Protein AF-A0A2D9TFA2-F1 (afdb_monomer_lite)

Sequence (192 aa):
MTSNIKGHIYGLIDEIAAAEKITRKKLSILSRDILLYVMESHDIDSVNRLLGVLTPMNKRAAILYFGHFLPWTQEKDKQDVFQRFGKMVKGERKVKAKADAITEWLSDPENNIWLWVEDNVKVDKKKDFAAGVKRAIKQALEGDEKTESEPLTPSQILEAVFESGIGLEDMLLACMEREEKMKESEAKLNAA

Structure (mmCIF, N/CA/C/O backbone):
data_AF-A0A2D9TFA2-F1
#
_entry.id   AF-A0A2D9TFA2-F1
#
loop_
_atom_site.group_PDB
_atom_site.id
_atom_site.type_symbol
_atom_site.label_atom_id
_atom_site.label_alt_id
_atom_site.label_comp_id
_atom_site.label_asym_id
_atom_site.label_entity_id
_atom_site.label_seq_id
_atom_site.pdbx_PDB_ins_code
_atom_site.Cartn_x
_atom_site.Cartn_y
_atom_site.Cartn_z
_atom_site.occupancy
_atom_site.B_iso_or_equiv
_atom_site.auth_seq_id
_atom_site.auth_comp_id
_atom_site.auth_asym_id
_atom_site.auth_atom_id
_atom_site.pdbx_PDB_model_num
ATOM 1 N N . MET A 1 1 ? -31.298 -30.161 9.783 1.00 49.16 1 MET A N 1
ATOM 2 C CA . MET A 1 1 ? -30.908 -29.419 8.556 1.00 49.16 1 MET A CA 1
ATOM 3 C C . MET A 1 1 ? -29.936 -28.264 8.825 1.00 49.16 1 MET A C 1
ATOM 5 O O . MET A 1 1 ? -29.066 -28.031 8.000 1.00 49.16 1 MET A O 1
ATOM 9 N N . THR A 1 2 ? -29.985 -27.593 9.980 1.00 55.06 2 THR A N 1
ATOM 10 C CA . THR A 1 2 ? -29.066 -26.496 10.370 1.00 55.06 2 THR A CA 1
ATOM 11 C C . THR A 1 2 ? -27.591 -26.899 10.525 1.00 55.06 2 THR A C 1
ATOM 13 O O . THR A 1 2 ? -26.705 -26.095 10.249 1.00 55.06 2 THR A O 1
ATOM 16 N N . SER A 1 3 ? -27.301 -28.150 10.902 1.00 60.44 3 SER A N 1
ATOM 17 C CA . SER A 1 3 ? -25.919 -28.633 11.078 1.00 60.44 3 SER A CA 1
ATOM 18 C C . SER A 1 3 ? -25.112 -28.720 9.773 1.00 60.44 3 SER A C 1
ATOM 20 O O . SER A 1 3 ? -23.894 -28.585 9.826 1.00 60.44 3 SER A O 1
ATOM 22 N N . ASN A 1 4 ? -25.762 -28.913 8.618 1.00 75.56 4 ASN A N 1
ATOM 23 C CA . ASN A 1 4 ? -25.090 -28.969 7.311 1.00 75.56 4 ASN A CA 1
ATOM 24 C C . ASN A 1 4 ? -24.736 -27.553 6.804 1.00 75.56 4 ASN A C 1
ATOM 26 O O . ASN A 1 4 ? -23.637 -27.306 6.320 1.00 75.56 4 ASN A O 1
ATOM 30 N N . ILE A 1 5 ? -25.623 -26.581 7.048 1.00 86.69 5 ILE A N 1
ATOM 31 C CA . ILE A 1 5 ? -25.404 -25.171 6.688 1.00 86.69 5 ILE A CA 1
ATOM 32 C C . ILE A 1 5 ? -24.223 -24.579 7.468 1.00 86.69 5 ILE A C 1
ATOM 34 O O . ILE A 1 5 ? -23.381 -23.903 6.887 1.00 86.69 5 ILE A O 1
ATOM 38 N N . LYS A 1 6 ? -24.116 -24.871 8.772 1.00 88.88 6 LYS A N 1
ATOM 39 C CA . LYS A 1 6 ? -23.001 -24.395 9.606 1.00 88.88 6 LYS A CA 1
ATOM 40 C C . LYS A 1 6 ? -21.641 -24.888 9.091 1.00 88.88 6 LYS A C 1
ATOM 42 O O . LYS A 1 6 ? -20.712 -24.094 9.000 1.00 88.88 6 LYS A O 1
ATOM 47 N N . GLY A 1 7 ? -21.541 -26.171 8.729 1.00 89.12 7 GLY A N 1
ATOM 48 C CA . GLY A 1 7 ? -20.314 -26.749 8.169 1.00 89.12 7 GLY A CA 1
ATOM 49 C C . GLY A 1 7 ? -19.932 -26.131 6.824 1.00 89.12 7 GLY A C 1
ATOM 50 O O . GLY A 1 7 ? -18.775 -25.778 6.623 1.00 89.12 7 GLY A O 1
ATOM 51 N N . HIS A 1 8 ? -20.912 -25.917 5.941 1.00 89.25 8 HIS A N 1
ATOM 52 C CA . HIS A 1 8 ? -20.686 -25.245 4.661 1.00 89.25 8 HIS A CA 1
ATOM 53 C C . HIS A 1 8 ? -20.209 -23.792 4.832 1.00 89.25 8 HIS A C 1
ATOM 55 O O . HIS A 1 8 ? -19.241 -23.394 4.192 1.00 89.25 8 HIS A O 1
ATOM 61 N N . ILE A 1 9 ? -20.827 -23.020 5.738 1.00 90.50 9 ILE A N 1
ATOM 62 C CA . ILE A 1 9 ? -20.412 -21.638 6.037 1.00 90.50 9 ILE A CA 1
ATOM 63 C C . ILE A 1 9 ? -18.971 -21.595 6.554 1.00 90.50 9 ILE A C 1
ATOM 65 O O . ILE A 1 9 ? -18.195 -20.755 6.111 1.00 90.50 9 ILE A O 1
ATOM 69 N N . TYR A 1 10 ? -18.597 -22.489 7.473 1.00 94.06 10 TYR A N 1
ATOM 70 C CA . TYR A 1 10 ? -17.233 -22.519 8.008 1.00 94.06 10 TYR A CA 1
ATOM 71 C C . TYR A 1 10 ? -16.203 -22.913 6.949 1.00 94.06 10 TYR A C 1
ATOM 73 O O . TYR A 1 10 ? -15.179 -22.247 6.848 1.00 94.06 10 TYR A O 1
ATOM 81 N N . GLY A 1 11 ? -16.517 -23.890 6.093 1.00 88.56 11 GLY A N 1
ATOM 82 C CA . GLY A 1 11 ? -15.657 -24.233 4.957 1.00 88.56 11 GLY A CA 1
ATOM 83 C C . GLY A 1 11 ? -15.407 -23.042 4.026 1.00 88.56 11 GLY A C 1
ATOM 84 O O . GLY A 1 11 ? -14.263 -22.759 3.687 1.00 88.56 11 GLY A O 1
ATOM 85 N N . LEU A 1 12 ? -16.453 -22.276 3.689 1.00 88.69 12 LEU A N 1
ATOM 86 C CA . LEU A 1 12 ? -16.311 -21.070 2.862 1.00 88.69 12 LEU A CA 1
ATOM 87 C C . LEU A 1 12 ? -15.463 -19.978 3.537 1.00 88.69 12 LEU A C 1
ATOM 89 O O . LEU A 1 12 ? -14.693 -19.295 2.863 1.00 88.69 12 LEU A O 1
ATOM 93 N N . ILE A 1 13 ? -15.586 -19.803 4.856 1.00 86.19 13 ILE A N 1
ATOM 94 C CA . ILE A 1 13 ? -14.755 -18.852 5.613 1.00 86.19 13 ILE A CA 1
ATOM 95 C C . ILE A 1 13 ? -13.278 -19.257 5.543 1.00 86.19 13 ILE A C 1
ATOM 97 O O . ILE A 1 13 ? -12.426 -18.404 5.283 1.00 86.19 13 ILE A O 1
ATOM 101 N N . ASP A 1 14 ? -12.977 -20.543 5.723 1.00 87.56 14 ASP A N 1
ATOM 102 C CA . ASP A 1 14 ? -11.608 -21.059 5.673 1.00 87.56 14 ASP A CA 1
ATOM 103 C C . ASP A 1 14 ? -10.996 -20.920 4.271 1.00 87.56 14 ASP A C 1
ATOM 105 O O . ASP A 1 14 ? -9.830 -20.537 4.138 1.00 87.56 14 ASP A O 1
ATOM 109 N N . GLU A 1 15 ? -11.781 -21.153 3.215 1.00 87.50 15 GLU A N 1
ATOM 110 C CA . GLU A 1 15 ? -11.356 -20.945 1.825 1.00 87.50 15 GLU A CA 1
ATOM 111 C C . GLU A 1 15 ? -11.013 -19.476 1.542 1.00 87.50 15 GLU A C 1
ATOM 113 O O . GLU A 1 15 ? -9.957 -19.182 0.970 1.00 87.50 15 GLU A O 1
ATOM 118 N N . ILE A 1 16 ? -11.860 -18.541 1.986 1.00 85.56 16 ILE A N 1
ATOM 119 C CA . ILE A 1 16 ? -11.613 -17.098 1.845 1.00 85.56 16 ILE A CA 1
ATOM 120 C C . ILE A 1 16 ? -10.344 -16.697 2.608 1.00 85.56 16 ILE A C 1
ATOM 122 O O . ILE A 1 16 ? -9.480 -16.009 2.055 1.00 85.56 16 ILE A O 1
ATOM 126 N N . ALA A 1 17 ? -10.189 -17.162 3.850 1.00 74.69 17 ALA A N 1
ATOM 127 C CA . ALA A 1 17 ? -9.013 -16.876 4.668 1.00 74.69 17 ALA A CA 1
ATOM 128 C C . ALA A 1 17 ? -7.723 -17.435 4.038 1.00 74.69 17 ALA A C 1
ATOM 130 O O . ALA A 1 17 ? -6.684 -16.766 4.016 1.00 74.69 17 ALA A O 1
ATOM 131 N N . ALA A 1 18 ? -7.781 -18.645 3.476 1.00 78.12 18 ALA A N 1
ATOM 132 C CA . ALA A 1 18 ? -6.662 -19.252 2.768 1.00 78.12 18 ALA A CA 1
ATOM 133 C C . ALA A 1 18 ? -6.290 -18.458 1.506 1.00 78.12 18 ALA A C 1
ATOM 135 O O . ALA A 1 18 ? -5.106 -18.187 1.281 1.00 78.12 18 ALA A O 1
ATOM 136 N N . ALA A 1 19 ? -7.278 -18.033 0.713 1.00 79.25 19 ALA A N 1
ATOM 137 C CA . ALA A 1 19 ? -7.058 -17.224 -0.483 1.00 79.25 19 ALA A CA 1
ATOM 138 C C . ALA A 1 19 ? -6.399 -15.874 -0.152 1.00 79.25 19 ALA A C 1
ATOM 140 O O . ALA A 1 19 ? -5.451 -15.460 -0.831 1.00 79.25 19 ALA A O 1
ATOM 141 N N . GLU A 1 20 ? -6.828 -15.210 0.925 1.00 82.06 20 GLU A N 1
ATOM 142 C CA . GLU A 1 20 ? -6.214 -13.962 1.383 1.00 82.06 20 GLU A CA 1
ATOM 143 C C . GLU A 1 20 ? -4.764 -14.179 1.839 1.00 82.06 20 GLU A C 1
ATOM 145 O O . GLU A 1 20 ? -3.865 -13.431 1.443 1.00 82.06 20 GLU A O 1
ATOM 150 N N . LYS A 1 21 ? -4.501 -15.248 2.602 1.00 82.19 21 LYS A N 1
ATOM 151 C CA . LYS A 1 21 ? -3.147 -15.599 3.056 1.00 82.19 21 LYS A CA 1
ATOM 152 C C . LYS A 1 21 ? -2.206 -15.886 1.885 1.00 82.19 21 LYS A C 1
ATOM 154 O O . LYS A 1 21 ? -1.067 -15.412 1.877 1.00 82.19 21 LYS A O 1
ATOM 159 N N . ILE A 1 22 ? -2.675 -16.631 0.882 1.00 86.56 22 ILE A N 1
ATOM 160 C CA . ILE A 1 22 ? -1.916 -16.907 -0.346 1.00 86.56 22 ILE A CA 1
ATOM 161 C C . ILE A 1 22 ? -1.629 -15.602 -1.089 1.00 86.56 22 ILE A C 1
ATOM 163 O O . ILE A 1 22 ? -0.484 -15.360 -1.473 1.00 86.56 22 ILE A O 1
ATOM 167 N N . THR A 1 23 ? -2.640 -14.745 -1.239 1.00 88.88 23 THR A N 1
ATOM 168 C CA . THR A 1 23 ? -2.506 -13.444 -1.903 1.00 88.88 23 THR A CA 1
ATOM 169 C C . THR A 1 23 ? -1.466 -12.580 -1.202 1.00 88.88 23 THR A C 1
ATOM 171 O O . THR A 1 23 ? -0.553 -12.087 -1.860 1.00 88.88 23 THR A O 1
ATOM 174 N N . ARG A 1 24 ? -1.529 -12.454 0.131 1.00 89.56 24 ARG A N 1
ATOM 175 C CA . ARG A 1 24 ? -0.536 -11.702 0.914 1.00 89.56 24 ARG A CA 1
ATOM 176 C C . ARG A 1 24 ? 0.876 -12.230 0.705 1.00 89.56 24 ARG A C 1
ATOM 178 O O . ARG A 1 24 ? 1.767 -11.443 0.397 1.00 89.56 24 ARG A O 1
ATOM 185 N N . LYS A 1 25 ? 1.069 -13.549 0.805 1.00 90.88 25 LYS A N 1
ATOM 186 C CA . LYS A 1 25 ? 2.380 -14.187 0.613 1.00 90.88 25 LYS A CA 1
ATOM 187 C C . LYS A 1 25 ? 2.937 -13.941 -0.790 1.00 90.88 25 LYS A C 1
ATOM 189 O O . LYS A 1 25 ? 4.115 -13.633 -0.938 1.00 90.88 25 LYS A O 1
ATOM 194 N N . LYS A 1 26 ? 2.106 -14.083 -1.826 1.00 93.88 26 LYS A N 1
ATOM 195 C C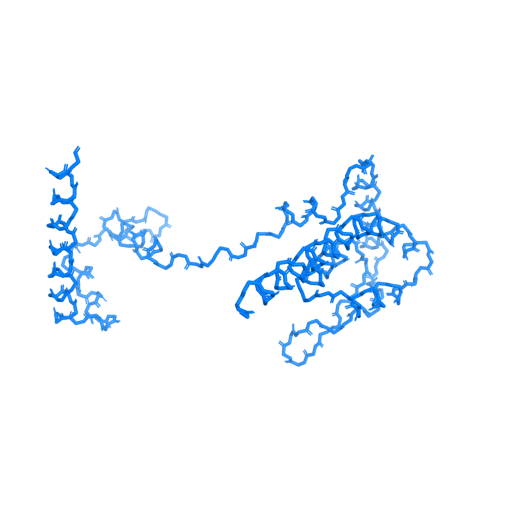A . LYS A 1 26 ? 2.523 -13.834 -3.212 1.00 93.88 26 LYS A CA 1
ATOM 196 C C . LYS A 1 26 ? 2.815 -12.359 -3.451 1.00 93.88 26 LYS A C 1
ATOM 198 O O . LYS A 1 26 ? 3.797 -12.062 -4.119 1.00 93.88 26 LYS A O 1
ATOM 203 N N . LEU A 1 27 ? 2.028 -11.456 -2.867 1.00 93.75 27 LEU A N 1
ATOM 204 C CA . LEU A 1 27 ? 2.244 -10.020 -3.002 1.00 93.75 27 LEU A CA 1
ATOM 205 C C . LEU A 1 27 ? 3.526 -9.559 -2.300 1.00 93.75 27 LEU A C 1
ATOM 207 O O . LEU A 1 27 ? 4.197 -8.688 -2.836 1.00 93.75 27 LEU A O 1
ATOM 211 N N . SER A 1 28 ? 3.923 -10.172 -1.176 1.00 93.12 28 SER A N 1
ATOM 212 C CA . SER A 1 28 ? 5.222 -9.895 -0.540 1.00 93.12 28 SER A CA 1
ATOM 213 C C . SER A 1 28 ? 6.384 -10.114 -1.502 1.00 93.12 28 SER A C 1
ATOM 215 O O . SER A 1 28 ? 7.224 -9.234 -1.653 1.00 93.12 28 SER A O 1
ATOM 217 N N . ILE A 1 29 ? 6.387 -11.255 -2.192 1.00 93.88 29 ILE A N 1
ATOM 218 C CA . ILE A 1 29 ? 7.438 -11.616 -3.150 1.00 93.88 29 ILE A CA 1
ATOM 219 C C . ILE A 1 29 ? 7.337 -10.710 -4.381 1.00 93.88 29 ILE A C 1
ATOM 221 O O . ILE A 1 29 ? 8.259 -9.964 -4.692 1.00 93.88 29 ILE A O 1
ATOM 225 N N . LEU A 1 30 ? 6.160 -10.695 -5.011 1.00 95.69 30 LEU A N 1
ATOM 226 C CA . LEU A 1 30 ? 5.925 -9.981 -6.262 1.00 95.69 30 LEU A CA 1
ATOM 227 C C . LEU A 1 30 ? 6.166 -8.471 -6.136 1.00 95.69 30 LEU A C 1
ATOM 229 O O . LEU A 1 30 ? 6.610 -7.847 -7.091 1.00 95.69 30 LEU A O 1
ATOM 233 N N . SER A 1 31 ? 5.892 -7.872 -4.972 1.00 96.12 31 SER A N 1
ATOM 234 C CA . SER A 1 31 ? 6.138 -6.444 -4.746 1.00 96.12 31 SER A CA 1
ATOM 235 C C . SER A 1 31 ? 7.606 -6.062 -4.924 1.00 96.12 31 SER A C 1
ATOM 237 O O . SER A 1 31 ? 7.878 -5.010 -5.496 1.00 96.12 31 SER A O 1
ATOM 239 N N . ARG A 1 32 ? 8.536 -6.926 -4.499 1.00 96.19 32 ARG A N 1
ATOM 240 C CA . ARG A 1 32 ? 9.982 -6.713 -4.633 1.00 96.19 32 ARG A CA 1
ATOM 241 C C . ARG A 1 32 ? 10.414 -6.892 -6.085 1.00 96.19 32 ARG A C 1
ATOM 243 O O . ARG A 1 32 ? 11.066 -6.012 -6.640 1.00 96.19 32 ARG A O 1
ATOM 250 N N . ASP A 1 33 ? 9.971 -7.985 -6.704 1.00 96.12 33 ASP A N 1
ATOM 251 C CA . ASP A 1 33 ? 10.290 -8.315 -8.097 1.00 96.12 33 ASP A CA 1
ATOM 252 C C . ASP A 1 33 ? 9.818 -7.216 -9.055 1.00 96.12 33 ASP A C 1
ATOM 254 O O . ASP A 1 33 ? 10.543 -6.821 -9.965 1.00 96.12 33 ASP A O 1
ATOM 258 N N . ILE A 1 34 ? 8.624 -6.664 -8.816 1.00 96.44 34 ILE A N 1
ATOM 259 C CA . ILE A 1 34 ? 8.075 -5.565 -9.613 1.00 96.44 34 ILE A CA 1
ATOM 260 C C . ILE A 1 34 ? 8.918 -4.296 -9.485 1.00 96.44 34 ILE A C 1
ATOM 262 O O . ILE A 1 34 ? 9.100 -3.613 -10.490 1.00 96.44 34 ILE A O 1
ATOM 266 N N . LEU A 1 35 ? 9.445 -3.957 -8.302 1.00 96.31 35 LEU A N 1
ATOM 267 C CA . LEU A 1 35 ? 10.289 -2.763 -8.168 1.00 96.31 35 LEU A CA 1
ATOM 268 C C . LEU A 1 35 ? 11.544 -2.859 -9.040 1.00 96.31 35 LEU A C 1
ATOM 270 O O . LEU A 1 35 ? 11.881 -1.889 -9.716 1.00 96.31 35 LEU A O 1
ATOM 274 N N . LEU A 1 36 ? 12.193 -4.025 -9.063 1.00 93.88 36 LEU A N 1
ATOM 275 C CA . LEU A 1 36 ? 13.361 -4.274 -9.911 1.00 93.88 36 LEU A CA 1
ATOM 276 C C . LEU A 1 36 ? 12.971 -4.268 -11.392 1.00 93.88 36 LEU A C 1
ATOM 278 O O . LEU A 1 36 ? 13.501 -3.484 -12.179 1.00 93.88 36 LEU A O 1
ATOM 282 N N . TYR A 1 37 ? 11.974 -5.079 -11.753 1.00 95.75 37 TYR A N 1
ATOM 283 C CA . TYR A 1 37 ? 11.538 -5.241 -13.135 1.00 95.75 37 TYR A CA 1
ATOM 284 C C . TYR A 1 37 ? 11.090 -3.920 -13.764 1.00 95.75 37 TYR A C 1
ATOM 286 O O . TYR A 1 37 ? 11.483 -3.616 -14.888 1.00 95.75 37 TYR A O 1
ATOM 294 N N . VAL A 1 38 ? 10.289 -3.110 -13.066 1.00 94.88 38 VAL A N 1
ATOM 295 C CA . VAL A 1 38 ? 9.771 -1.842 -13.606 1.00 94.88 38 VAL A CA 1
ATOM 296 C C . VAL A 1 38 ? 10.888 -0.818 -13.796 1.00 94.88 38 VAL A C 1
ATOM 298 O O . VAL A 1 38 ? 10.863 -0.075 -14.775 1.00 94.88 38 VAL A O 1
ATOM 301 N N . MET A 1 39 ? 11.873 -0.773 -12.898 1.00 89.25 39 MET A N 1
ATOM 302 C CA . MET A 1 39 ? 13.004 0.151 -13.027 1.00 89.25 39 MET A CA 1
ATOM 303 C C . MET A 1 39 ? 13.911 -0.197 -14.211 1.00 89.25 39 MET A C 1
ATOM 305 O O . MET A 1 39 ? 14.419 0.708 -14.869 1.00 89.25 39 MET A O 1
ATOM 309 N N . GLU A 1 40 ? 14.080 -1.483 -14.518 1.00 91.06 40 GLU A N 1
ATOM 310 C CA . GLU A 1 40 ? 14.872 -1.937 -15.665 1.00 91.06 40 GLU A CA 1
ATOM 311 C C . GLU A 1 40 ? 14.094 -1.808 -16.985 1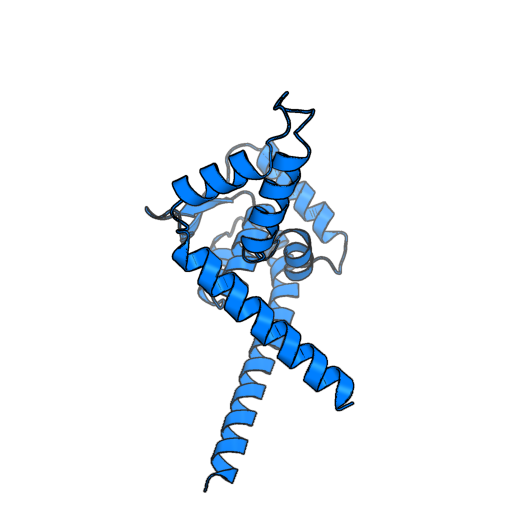.00 91.06 40 GLU A C 1
ATOM 313 O O . GLU A 1 40 ? 14.556 -1.195 -17.949 1.00 91.06 40 GLU A O 1
ATOM 318 N N . SER A 1 41 ? 12.880 -2.357 -17.029 1.00 94.19 41 SER A N 1
ATOM 319 C CA . SER A 1 41 ? 12.084 -2.494 -18.258 1.00 94.19 41 SER A CA 1
ATOM 320 C C . SER A 1 41 ? 11.241 -1.269 -18.605 1.00 94.19 41 SER A C 1
ATOM 322 O O . SER A 1 41 ? 10.774 -1.151 -19.736 1.00 94.19 41 SER A O 1
ATOM 324 N N . HIS A 1 42 ? 11.020 -0.366 -17.645 1.00 92.94 42 HIS A N 1
ATOM 325 C CA . HIS A 1 42 ? 10.080 0.753 -17.749 1.00 92.94 42 HIS A CA 1
ATOM 326 C C . HIS A 1 42 ? 8.610 0.328 -17.983 1.00 92.94 42 HIS A C 1
ATOM 328 O O . HIS A 1 42 ? 7.768 1.163 -18.327 1.00 92.94 42 HIS A O 1
ATOM 334 N N . ASP A 1 43 ? 8.273 -0.947 -17.758 1.00 94.62 43 ASP A N 1
ATOM 335 C CA . ASP A 1 43 ? 6.932 -1.510 -17.941 1.00 94.62 43 ASP A CA 1
ATOM 336 C C . ASP A 1 43 ? 6.027 -1.244 -16.729 1.00 94.62 43 ASP A C 1
ATOM 338 O O . ASP A 1 43 ? 5.786 -2.104 -15.878 1.00 94.62 43 ASP A O 1
ATOM 342 N N . ILE A 1 44 ? 5.476 -0.032 -16.663 1.00 96.75 44 ILE A N 1
ATOM 343 C CA . ILE A 1 44 ? 4.503 0.339 -15.626 1.00 96.75 44 ILE A CA 1
ATOM 344 C C . ILE A 1 44 ? 3.160 -0.397 -15.762 1.00 96.75 44 ILE A C 1
ATOM 346 O O . ILE A 1 44 ? 2.380 -0.461 -14.805 1.00 96.75 44 ILE A O 1
ATOM 350 N N . ASP A 1 45 ? 2.869 -0.982 -16.926 1.00 96.31 45 ASP A N 1
ATOM 351 C CA . ASP A 1 45 ? 1.616 -1.701 -17.145 1.00 96.31 45 ASP A CA 1
ATOM 352 C C . ASP A 1 45 ? 1.557 -2.991 -16.324 1.00 96.31 45 ASP A C 1
ATOM 354 O O . ASP A 1 45 ? 0.466 -3.399 -15.919 1.00 96.31 45 ASP A O 1
ATOM 358 N N . SER A 1 46 ? 2.704 -3.580 -15.978 1.00 96.50 46 SER A N 1
ATOM 359 C CA . SER A 1 46 ? 2.791 -4.673 -15.002 1.00 96.50 46 SER A CA 1
ATOM 360 C C . SER A 1 46 ? 2.148 -4.312 -13.649 1.00 96.50 46 SER A C 1
ATOM 362 O O . SER A 1 46 ? 1.326 -5.073 -13.127 1.00 96.50 46 SER A O 1
ATOM 364 N N . VAL A 1 47 ? 2.418 -3.109 -13.126 1.00 97.31 47 VAL A N 1
ATOM 365 C CA . VAL A 1 47 ? 1.813 -2.588 -11.888 1.00 97.31 47 VAL A CA 1
ATOM 366 C C . VAL A 1 47 ? 0.321 -2.354 -12.083 1.00 97.31 47 VAL A C 1
ATOM 368 O O . VAL A 1 47 ? -0.487 -2.787 -11.264 1.00 97.31 47 VAL A O 1
ATOM 371 N N . ASN A 1 48 ? -0.074 -1.704 -13.180 1.00 97.75 48 ASN A N 1
ATOM 372 C CA . ASN A 1 48 ? -1.484 -1.414 -13.451 1.00 97.75 48 ASN A CA 1
ATOM 373 C C . ASN A 1 48 ? -2.324 -2.701 -13.581 1.00 97.75 48 ASN A C 1
ATOM 375 O O . ASN A 1 48 ? -3.437 -2.762 -13.057 1.00 97.75 48 ASN A O 1
ATOM 379 N N . ARG A 1 49 ? -1.781 -3.752 -14.210 1.00 95.81 49 ARG A N 1
ATOM 380 C CA . ARG A 1 49 ? -2.415 -5.079 -14.300 1.00 95.81 49 ARG A CA 1
ATOM 381 C C . ARG A 1 49 ? -2.572 -5.723 -12.929 1.00 95.81 49 ARG A C 1
ATOM 383 O O . ARG A 1 49 ? -3.657 -6.208 -12.617 1.00 95.81 49 ARG A O 1
ATOM 390 N N . LEU A 1 50 ? -1.531 -5.676 -12.095 1.00 96.25 50 LEU A N 1
ATOM 391 C CA . LEU A 1 50 ? -1.606 -6.156 -10.715 1.00 96.25 50 LEU A CA 1
ATOM 392 C C . LEU A 1 50 ? -2.714 -5.428 -9.938 1.00 96.25 50 LEU A C 1
ATOM 394 O O . LEU A 1 50 ? -3.564 -6.063 -9.321 1.00 96.25 50 LEU A O 1
ATOM 398 N N . LEU A 1 51 ? -2.772 -4.099 -10.017 1.00 95.44 51 LEU A N 1
ATOM 399 C CA . LEU A 1 51 ? -3.808 -3.304 -9.350 1.00 95.44 51 LEU A CA 1
ATOM 400 C C . LEU A 1 51 ? -5.235 -3.606 -9.846 1.00 95.44 51 LEU A C 1
ATOM 402 O O . LEU A 1 51 ? -6.198 -3.308 -9.134 1.00 95.44 51 LEU A O 1
ATOM 406 N N . GLY A 1 52 ? -5.386 -4.172 -11.046 1.00 91.12 52 GLY A N 1
ATOM 407 C CA . GLY A 1 52 ? -6.667 -4.608 -11.603 1.00 91.12 52 GLY A CA 1
ATOM 408 C C . GLY A 1 52 ? -7.223 -5.887 -10.971 1.00 91.12 52 GLY A C 1
ATOM 409 O O . GLY A 1 52 ? -8.432 -6.090 -11.005 1.00 91.12 52 GLY A O 1
ATOM 410 N N . VAL A 1 53 ? -6.369 -6.722 -10.368 1.00 92.12 53 VAL A N 1
ATOM 411 C CA . VAL A 1 53 ? -6.764 -8.024 -9.793 1.00 92.12 53 VAL A CA 1
ATOM 412 C C . VAL A 1 53 ? -6.785 -8.043 -8.262 1.00 92.12 53 VAL A C 1
ATOM 414 O O . VAL A 1 53 ? -7.240 -9.012 -7.659 1.00 92.12 53 VAL A O 1
ATOM 417 N N . LEU A 1 54 ? -6.294 -6.987 -7.609 1.00 90.31 54 LEU A N 1
ATOM 418 C CA . LEU A 1 54 ? -6.265 -6.900 -6.150 1.00 90.31 54 LEU A CA 1
ATOM 419 C C . LEU A 1 54 ? -7.621 -6.489 -5.567 1.00 90.31 54 LEU A C 1
ATOM 421 O O . LEU A 1 54 ? -8.294 -5.585 -6.059 1.00 90.31 54 LEU A O 1
ATOM 425 N N . THR A 1 55 ? -7.961 -7.082 -4.420 1.00 89.00 55 THR A N 1
ATOM 426 C CA . THR A 1 55 ? -9.055 -6.607 -3.557 1.00 89.00 55 THR A CA 1
ATOM 427 C C . THR A 1 55 ? -8.841 -5.139 -3.159 1.00 89.00 55 THR A C 1
ATOM 429 O O . THR A 1 55 ? -7.681 -4.726 -3.045 1.00 89.00 55 THR A O 1
ATOM 432 N N . PRO A 1 56 ? -9.893 -4.371 -2.824 1.00 89.81 56 PRO A N 1
ATOM 433 C CA . PRO A 1 56 ? -9.772 -2.949 -2.490 1.00 89.81 56 PRO A CA 1
ATOM 434 C C . PRO A 1 56 ? -8.716 -2.616 -1.423 1.00 89.81 56 PRO A C 1
ATOM 436 O O . PRO A 1 56 ? -7.954 -1.665 -1.591 1.00 89.81 56 PRO A O 1
ATOM 439 N N . MET A 1 57 ? -8.617 -3.419 -0.356 1.00 87.12 57 MET A N 1
ATOM 440 C CA . MET A 1 57 ? -7.642 -3.193 0.719 1.00 87.12 57 MET A CA 1
ATOM 441 C C . MET A 1 57 ? -6.199 -3.392 0.231 1.00 87.12 57 MET A C 1
ATOM 443 O O . MET A 1 57 ? -5.364 -2.497 0.365 1.00 87.12 57 MET A O 1
ATOM 447 N N . ASN A 1 58 ? -5.921 -4.529 -0.414 1.00 90.00 58 ASN A N 1
ATOM 448 C CA . ASN A 1 58 ? -4.598 -4.822 -0.976 1.00 90.00 58 ASN A CA 1
ATOM 449 C C . ASN A 1 58 ? -4.214 -3.828 -2.080 1.00 90.00 58 ASN A C 1
ATOM 451 O O . ASN A 1 58 ? -3.057 -3.429 -2.183 1.00 90.00 58 ASN A O 1
ATOM 455 N N . LYS A 1 59 ? -5.189 -3.379 -2.878 1.00 93.12 59 LYS A N 1
ATOM 456 C CA . LYS A 1 59 ? -4.992 -2.354 -3.904 1.00 93.12 59 LYS A CA 1
ATOM 457 C C . LYS A 1 59 ? -4.557 -1.027 -3.282 1.00 93.12 59 LYS A C 1
ATOM 459 O O . LYS A 1 59 ? -3.611 -0.421 -3.773 1.00 93.12 59 LYS A O 1
ATOM 464 N N . ARG A 1 60 ? -5.190 -0.593 -2.184 1.00 91.88 60 ARG A N 1
ATOM 465 C CA . ARG A 1 60 ? -4.809 0.636 -1.464 1.00 91.88 60 ARG A CA 1
ATOM 466 C C . ARG A 1 60 ? -3.375 0.560 -0.937 1.00 91.88 60 ARG A C 1
ATOM 468 O O . ARG A 1 60 ? -2.613 1.499 -1.143 1.00 91.88 60 ARG A O 1
ATOM 475 N N . ALA A 1 61 ? -3.002 -0.562 -0.321 1.00 93.44 61 ALA A N 1
ATOM 476 C CA . ALA A 1 61 ? -1.629 -0.823 0.113 1.00 93.44 61 ALA A CA 1
ATOM 477 C C . ALA A 1 61 ? -0.631 -0.739 -1.057 1.00 93.44 61 ALA A C 1
ATOM 479 O O . ALA A 1 61 ? 0.360 -0.016 -0.976 1.00 93.44 61 ALA A O 1
ATOM 480 N N . ALA A 1 62 ? -0.933 -1.409 -2.173 1.00 96.12 62 ALA A N 1
ATOM 481 C CA . ALA A 1 62 ? -0.08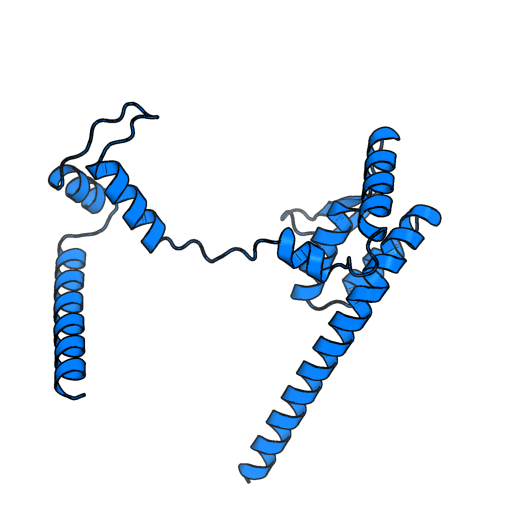1 -1.426 -3.360 1.00 96.12 62 ALA A CA 1
ATOM 482 C C . ALA A 1 62 ? 0.071 -0.044 -4.011 1.00 96.12 62 ALA A C 1
ATOM 484 O O . ALA A 1 62 ? 1.179 0.329 -4.382 1.00 96.12 62 ALA A O 1
ATOM 485 N N . ILE A 1 63 ? -1.002 0.748 -4.105 1.00 95.88 63 ILE A N 1
ATOM 486 C CA . ILE A 1 63 ? -0.942 2.119 -4.637 1.00 95.88 63 ILE A CA 1
ATOM 487 C C . ILE A 1 63 ? 0.013 2.985 -3.809 1.00 95.88 63 ILE A C 1
ATOM 489 O O . ILE A 1 63 ? 0.827 3.711 -4.380 1.00 95.88 63 ILE A O 1
ATOM 493 N N . LEU A 1 64 ? -0.070 2.909 -2.476 1.00 95.00 64 LEU A N 1
ATOM 494 C CA . LEU A 1 64 ? 0.789 3.691 -1.583 1.00 95.00 64 LEU A CA 1
ATOM 495 C C . LEU A 1 64 ? 2.248 3.240 -1.681 1.00 95.00 64 LEU A C 1
ATOM 497 O O . LEU A 1 64 ? 3.132 4.076 -1.859 1.00 95.00 64 LEU A O 1
ATOM 501 N N . TYR A 1 65 ? 2.478 1.928 -1.650 1.00 97.25 65 TYR A N 1
ATOM 502 C CA . TYR A 1 65 ? 3.807 1.334 -1.756 1.00 97.25 65 TYR A CA 1
ATOM 503 C C . TYR A 1 65 ? 4.494 1.684 -3.081 1.00 97.25 65 TYR A C 1
ATOM 505 O O . TYR A 1 65 ? 5.572 2.279 -3.104 1.00 97.25 65 TYR A O 1
ATOM 513 N N . PHE A 1 66 ? 3.844 1.398 -4.211 1.00 97.62 66 PHE A N 1
ATOM 514 C CA . PHE A 1 66 ? 4.408 1.698 -5.526 1.00 97.62 66 PHE A CA 1
ATOM 515 C C . PHE A 1 66 ? 4.481 3.201 -5.793 1.00 97.62 66 PHE A C 1
ATOM 517 O O . PHE A 1 66 ? 5.430 3.656 -6.418 1.00 97.62 66 PHE A O 1
ATOM 524 N N . GLY A 1 67 ? 3.546 3.997 -5.271 1.00 95.31 67 GLY A N 1
ATOM 525 C CA . GLY A 1 67 ? 3.620 5.457 -5.337 1.00 95.31 67 GLY A CA 1
ATOM 526 C C . GLY A 1 67 ? 4.795 6.041 -4.553 1.00 95.31 67 GLY A C 1
ATOM 527 O O . GLY A 1 67 ? 5.319 7.095 -4.918 1.00 95.31 67 GLY A O 1
ATOM 528 N N . HIS A 1 68 ? 5.231 5.356 -3.494 1.00 95.25 68 HIS A N 1
ATOM 529 C CA . HIS A 1 68 ? 6.420 5.735 -2.750 1.00 95.25 68 HIS A CA 1
ATOM 530 C C . HIS A 1 68 ? 7.702 5.396 -3.512 1.00 95.25 68 HIS A C 1
ATOM 532 O O . HIS A 1 68 ? 8.581 6.249 -3.597 1.00 95.25 68 HIS A O 1
ATOM 538 N N . PHE A 1 69 ? 7.820 4.203 -4.090 1.00 96.56 69 PHE A N 1
ATOM 539 C CA . PHE A 1 69 ? 9.083 3.760 -4.688 1.00 96.56 69 PHE A CA 1
ATOM 540 C C . PHE A 1 69 ? 9.241 4.099 -6.168 1.00 96.56 69 PHE A C 1
ATOM 542 O O . PHE A 1 69 ? 10.332 4.459 -6.593 1.00 96.56 69 PHE A O 1
ATOM 549 N N . LEU A 1 70 ? 8.182 4.025 -6.970 1.00 96.69 70 LEU A N 1
ATOM 550 C CA . LEU A 1 70 ? 8.305 4.156 -8.417 1.00 96.69 70 LEU A CA 1
ATOM 551 C C . LEU A 1 70 ? 8.237 5.630 -8.862 1.00 96.69 70 LEU A C 1
ATOM 553 O O . LEU A 1 70 ? 7.346 6.371 -8.437 1.00 96.69 70 LEU A O 1
ATOM 557 N N . PRO A 1 71 ? 9.128 6.088 -9.763 1.00 95.81 71 PRO A N 1
ATOM 558 C CA . PRO A 1 71 ? 9.100 7.431 -10.345 1.00 95.81 71 PRO A CA 1
ATOM 559 C C . PRO A 1 71 ? 8.004 7.614 -11.416 1.00 95.81 71 PRO A C 1
ATOM 561 O O . PRO A 1 71 ? 8.270 8.155 -12.485 1.00 95.81 71 PRO A O 1
ATOM 564 N N . TRP A 1 72 ? 6.761 7.208 -11.150 1.00 96.56 72 TRP A N 1
ATOM 565 C CA . TRP A 1 72 ? 5.623 7.378 -12.064 1.00 96.56 72 TRP A CA 1
ATOM 566 C C . TRP A 1 72 ? 4.531 8.253 -11.452 1.00 96.56 72 TRP A C 1
ATOM 568 O O . TRP A 1 72 ? 4.227 8.171 -10.264 1.00 96.56 72 TRP A O 1
ATOM 578 N N . THR A 1 73 ? 3.922 9.110 -12.271 1.00 94.81 73 THR A N 1
ATOM 579 C CA . THR A 1 73 ? 2.816 9.963 -11.830 1.00 94.81 73 THR A CA 1
ATOM 580 C C . THR A 1 73 ? 1.557 9.135 -11.624 1.00 94.81 73 THR A C 1
ATOM 582 O O . THR A 1 73 ? 1.229 8.296 -12.463 1.00 94.81 73 THR A O 1
ATOM 585 N N . GLN A 1 74 ? 0.811 9.414 -10.560 1.00 95.81 74 GLN A N 1
ATOM 586 C CA . GLN A 1 74 ? -0.520 8.844 -10.372 1.00 95.81 74 GLN A CA 1
ATOM 587 C C . GLN A 1 74 ? -1.536 9.674 -11.154 1.00 95.81 74 GLN A C 1
ATOM 589 O O . GLN A 1 74 ? -1.672 10.875 -10.923 1.00 95.81 74 GLN A O 1
ATOM 594 N N . GLU A 1 75 ? -2.234 9.035 -12.083 1.00 95.19 75 GLU A N 1
ATOM 595 C CA . GLU A 1 75 ? -3.385 9.622 -12.751 1.00 95.19 75 GLU A CA 1
ATOM 596 C C . GLU A 1 75 ? -4.610 9.415 -11.869 1.00 95.19 75 GLU A C 1
ATOM 598 O O . GLU A 1 75 ? -4.884 8.307 -11.392 1.00 95.19 75 GLU A O 1
ATOM 603 N N . LYS A 1 76 ? -5.334 10.504 -11.642 1.00 94.81 76 LYS A N 1
ATOM 604 C CA . LYS A 1 76 ? -6.534 10.536 -10.819 1.00 94.81 76 LYS A CA 1
ATOM 605 C C . LYS A 1 76 ? -7.701 11.069 -11.632 1.00 94.81 76 LYS A C 1
ATOM 607 O O . LYS A 1 76 ? -7.502 11.803 -12.602 1.00 94.81 76 LYS A O 1
ATOM 612 N N . ASP A 1 77 ? -8.909 10.688 -11.248 1.00 90.94 77 ASP A N 1
ATOM 613 C CA . ASP A 1 77 ? -10.117 11.242 -11.848 1.00 90.94 77 ASP A CA 1
ATOM 614 C C . ASP A 1 77 ? -10.490 12.616 -11.260 1.00 90.94 77 ASP A C 1
ATOM 616 O O . ASP A 1 77 ? -9.764 13.214 -10.465 1.00 90.94 77 ASP A O 1
ATOM 620 N N . LYS A 1 78 ? -11.655 13.132 -11.668 1.00 89.31 78 LYS A N 1
ATOM 621 C CA . LYS A 1 78 ? -12.185 14.428 -11.215 1.00 89.31 78 LYS A CA 1
ATOM 622 C C . LYS A 1 78 ? -12.497 14.475 -9.712 1.00 89.31 78 LYS A C 1
ATOM 624 O O . LYS A 1 78 ? -12.699 15.564 -9.188 1.00 89.31 78 LYS A O 1
ATOM 629 N N . GLN A 1 79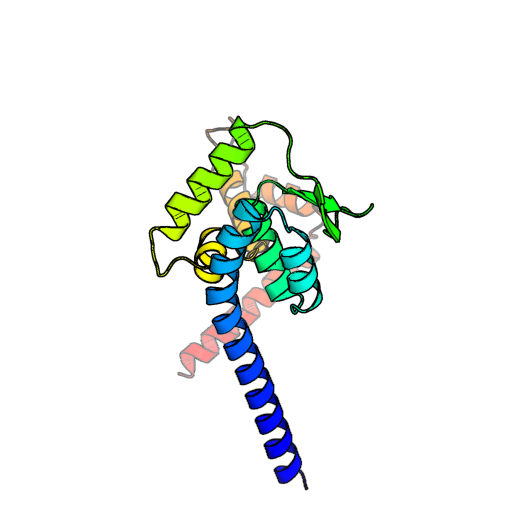 ? -12.574 13.325 -9.044 1.00 87.56 79 GLN A N 1
ATOM 630 C CA . GLN A 1 79 ? -12.862 13.185 -7.616 1.00 87.56 79 GLN A CA 1
ATOM 631 C C . GLN A 1 79 ? -11.590 12.892 -6.801 1.00 87.56 79 GLN A C 1
ATOM 633 O O . GLN A 1 79 ? -11.686 12.518 -5.636 1.00 87.56 79 GLN A O 1
ATOM 638 N N . ASP A 1 80 ? -10.404 13.065 -7.401 1.00 86.88 80 ASP A N 1
ATOM 639 C CA . ASP A 1 80 ? -9.098 12.751 -6.804 1.00 86.88 80 ASP A CA 1
ATOM 640 C C . ASP A 1 80 ? -8.913 11.254 -6.470 1.00 86.88 80 ASP A C 1
ATOM 642 O O . ASP A 1 80 ? -8.030 10.876 -5.695 1.00 86.88 80 ASP A O 1
ATOM 646 N N . VAL A 1 81 ? -9.699 10.367 -7.091 1.00 87.31 81 VAL A N 1
ATOM 647 C CA . VAL A 1 81 ? -9.564 8.917 -6.912 1.00 87.31 81 VAL A CA 1
ATOM 648 C C . VAL A 1 81 ? -8.504 8.380 -7.868 1.00 87.31 81 VAL A C 1
ATOM 650 O O . VAL A 1 81 ? -8.500 8.689 -9.061 1.00 87.31 81 VAL A O 1
ATOM 653 N N . PHE A 1 82 ? -7.588 7.560 -7.341 1.00 93.06 82 PHE A N 1
ATOM 654 C CA . PHE A 1 82 ? -6.550 6.896 -8.131 1.00 93.06 82 PHE A CA 1
ATOM 655 C C . PHE A 1 82 ? -7.166 6.049 -9.252 1.00 93.06 82 PHE A C 1
ATOM 657 O O . PHE A 1 82 ? -7.980 5.163 -8.990 1.00 93.06 82 PHE A O 1
ATOM 664 N N . GLN A 1 83 ? -6.705 6.272 -10.483 1.00 94.38 83 GLN A N 1
ATOM 665 C CA . GLN A 1 83 ? -7.089 5.487 -11.655 1.00 94.38 83 GLN A CA 1
ATOM 666 C C . GLN A 1 83 ? -5.967 4.524 -12.058 1.00 94.38 83 GLN A C 1
ATOM 668 O O . GLN A 1 83 ? -6.175 3.310 -12.111 1.00 94.38 83 GLN A O 1
ATOM 673 N N . ARG A 1 84 ? -4.762 5.051 -12.308 1.00 96.75 84 ARG A N 1
ATOM 674 C CA . ARG A 1 84 ? -3.597 4.274 -12.765 1.00 96.75 84 ARG A CA 1
ATOM 675 C C . ARG A 1 84 ? -2.284 5.004 -12.513 1.00 96.75 84 ARG A C 1
ATOM 677 O O . ARG A 1 84 ? -2.260 6.213 -12.291 1.00 96.75 84 ARG A O 1
ATOM 684 N N . PHE A 1 85 ? -1.175 4.288 -12.650 1.00 97.38 85 PHE A N 1
ATOM 685 C CA . PHE A 1 85 ? 0.114 4.921 -12.899 1.00 97.38 85 PHE A CA 1
ATOM 686 C C . PHE A 1 85 ? 0.225 5.320 -14.379 1.00 97.38 85 PHE A C 1
ATOM 688 O O . PHE A 1 85 ? -0.123 4.549 -15.283 1.00 97.38 85 PHE A O 1
ATOM 695 N N . GLY A 1 86 ? 0.656 6.561 -14.599 1.00 95.62 86 GLY A N 1
ATOM 696 C CA . GLY A 1 86 ? 0.699 7.236 -15.892 1.00 95.62 86 GLY A CA 1
ATOM 697 C C . GLY A 1 86 ? 2.110 7.331 -16.456 1.00 95.62 86 GLY A C 1
ATOM 698 O O . GLY A 1 86 ? 2.764 6.324 -16.709 1.00 95.62 86 GLY A O 1
ATOM 699 N N . LYS A 1 87 ? 2.588 8.559 -16.673 1.00 94.56 87 LYS A N 1
ATOM 700 C CA . LYS A 1 87 ? 3.915 8.825 -17.243 1.00 94.56 87 LYS A CA 1
ATOM 701 C C . LYS A 1 87 ? 5.005 8.798 -16.174 1.00 94.56 87 LYS A C 1
ATOM 703 O O . LYS A 1 87 ? 4.773 9.146 -15.016 1.00 94.56 87 LYS A O 1
ATOM 708 N N . MET A 1 88 ? 6.220 8.449 -16.587 1.00 94.12 88 MET A N 1
ATOM 709 C CA . MET A 1 88 ? 7.398 8.611 -15.739 1.00 94.12 88 MET A CA 1
ATOM 710 C C . MET A 1 88 ? 7.607 10.097 -15.395 1.00 94.12 88 MET A C 1
ATOM 712 O O . MET A 1 88 ? 7.415 10.990 -16.228 1.00 94.12 88 MET A O 1
ATOM 716 N N . VAL A 1 89 ? 7.987 10.364 -14.148 1.00 92.50 89 VAL A N 1
ATOM 717 C CA . VAL A 1 89 ? 8.288 11.701 -13.636 1.00 92.50 89 VAL A CA 1
ATOM 718 C C . VAL A 1 89 ? 9.508 12.264 -14.362 1.00 92.50 89 VAL A C 1
ATOM 720 O O . VAL A 1 89 ? 10.528 11.600 -14.517 1.00 92.50 89 VAL A O 1
ATOM 723 N N . LYS A 1 90 ? 9.426 13.533 -14.773 1.00 89.94 90 LYS A N 1
ATOM 724 C CA . LYS A 1 90 ? 10.551 14.234 -15.398 1.00 89.94 90 LYS A CA 1
ATOM 725 C C . LYS A 1 90 ? 11.592 14.643 -14.352 1.00 89.94 90 LYS A C 1
ATOM 727 O O . LYS A 1 90 ? 11.247 15.193 -13.303 1.00 89.94 90 LYS A O 1
ATOM 732 N N . GLY A 1 91 ?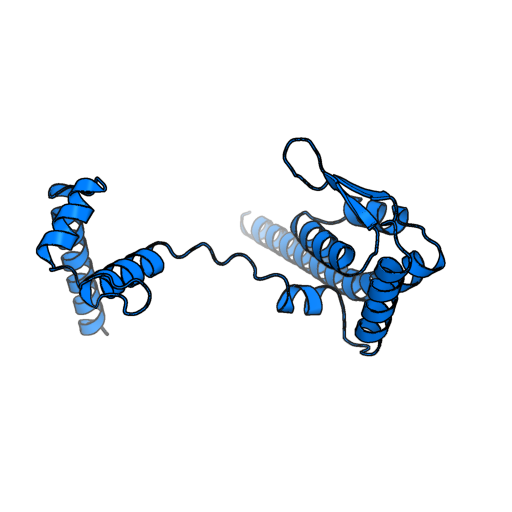 12.863 14.454 -14.695 1.00 90.00 91 GLY A N 1
ATOM 733 C CA . GLY A 1 91 ? 14.013 14.902 -13.913 1.00 90.00 91 GLY A CA 1
ATOM 734 C C . GLY A 1 91 ? 14.853 13.737 -13.410 1.00 90.00 91 GLY A C 1
ATOM 735 O O . GLY A 1 91 ? 14.463 13.036 -12.478 1.00 90.00 91 GLY A O 1
ATOM 736 N N . GLU A 1 92 ? 16.042 13.592 -13.987 1.00 90.31 92 GLU A N 1
ATOM 737 C CA . GLU A 1 92 ? 16.991 12.512 -13.701 1.00 90.31 92 GLU A CA 1
ATOM 738 C C . GLU A 1 92 ? 17.314 12.390 -12.207 1.00 90.31 92 GLU A C 1
ATOM 740 O O . GLU A 1 92 ? 17.306 11.295 -11.658 1.00 90.31 92 GLU A O 1
ATOM 745 N N . ARG A 1 93 ? 17.460 13.518 -11.498 1.00 91.75 93 ARG A N 1
ATOM 746 C CA . ARG A 1 93 ? 17.688 13.524 -10.044 1.00 91.75 93 ARG A CA 1
ATOM 747 C C . ARG A 1 93 ? 16.554 12.861 -9.253 1.00 91.75 93 ARG A C 1
ATOM 749 O O . ARG A 1 93 ? 16.824 12.198 -8.259 1.00 91.75 93 ARG A O 1
ATOM 756 N N . LYS A 1 94 ? 15.295 13.043 -9.668 1.00 90.00 94 LYS A N 1
ATOM 757 C CA . LYS A 1 94 ? 14.135 12.437 -8.991 1.00 90.00 94 LYS A CA 1
ATOM 758 C C . LYS A 1 94 ? 14.059 10.942 -9.276 1.00 90.00 94 LYS A C 1
ATOM 760 O O . LYS A 1 94 ? 13.805 10.174 -8.357 1.00 90.00 94 LYS A O 1
ATOM 765 N N . VAL A 1 95 ? 14.300 10.549 -10.527 1.00 93.06 95 VAL A N 1
ATOM 766 C CA . VAL A 1 95 ? 14.345 9.138 -10.937 1.00 93.06 95 VAL A CA 1
ATOM 767 C C . VAL A 1 95 ? 15.466 8.412 -10.196 1.00 93.06 95 VAL A C 1
ATOM 769 O O . VAL A 1 95 ? 15.219 7.375 -9.590 1.00 93.06 95 VAL A O 1
ATOM 772 N N . LYS A 1 96 ? 16.662 9.007 -10.146 1.00 93.06 96 LYS A N 1
ATOM 773 C CA . LYS A 1 96 ? 17.808 8.461 -9.418 1.00 93.06 96 LYS A CA 1
ATOM 774 C C . LYS A 1 96 ? 17.532 8.323 -7.922 1.00 93.06 96 LYS A C 1
ATOM 776 O O . LYS A 1 96 ? 17.736 7.251 -7.382 1.00 93.06 96 LYS A O 1
ATOM 781 N N . ALA A 1 97 ? 16.974 9.347 -7.274 1.00 94.31 97 ALA A N 1
ATOM 782 C CA . ALA A 1 97 ? 16.624 9.261 -5.854 1.00 94.31 97 ALA A CA 1
ATOM 783 C C . ALA A 1 97 ? 15.638 8.116 -5.549 1.00 94.31 97 ALA A C 1
ATOM 785 O O . ALA A 1 97 ? 15.728 7.487 -4.500 1.00 94.31 97 ALA A O 1
ATOM 786 N N . LYS A 1 98 ? 14.701 7.831 -6.463 1.00 94.12 98 LYS A N 1
ATOM 787 C CA . LYS A 1 98 ? 13.802 6.675 -6.348 1.00 94.12 98 LYS A CA 1
ATOM 788 C C . LYS A 1 98 ? 14.538 5.349 -6.555 1.00 94.12 98 LYS A C 1
ATOM 790 O O . LYS A 1 98 ? 14.313 4.424 -5.787 1.00 94.12 98 LYS A O 1
ATOM 795 N N . ALA A 1 99 ? 15.432 5.271 -7.539 1.00 93.31 99 ALA A N 1
ATOM 796 C CA . ALA A 1 99 ? 16.265 4.092 -7.777 1.00 93.31 99 ALA A CA 1
ATOM 797 C C . ALA A 1 99 ? 17.172 3.766 -6.575 1.00 93.31 99 ALA A C 1
ATOM 799 O O . ALA A 1 99 ? 17.254 2.611 -6.155 1.00 93.31 99 ALA A O 1
ATOM 800 N N . ASP A 1 100 ? 17.796 4.789 -5.987 1.00 94.50 100 ASP A N 1
ATOM 801 C CA . ASP A 1 100 ? 18.634 4.662 -4.795 1.00 94.50 100 ASP A CA 1
ATOM 802 C C . ASP A 1 100 ? 17.792 4.163 -3.607 1.00 94.50 100 ASP A C 1
ATOM 804 O O . ASP A 1 100 ? 18.167 3.191 -2.957 1.00 94.50 100 ASP A O 1
ATOM 808 N N . ALA A 1 101 ? 16.598 4.734 -3.394 1.00 94.69 101 ALA A N 1
ATOM 809 C CA . ALA A 1 101 ? 15.675 4.293 -2.343 1.00 94.69 101 ALA A CA 1
ATOM 810 C C . ALA A 1 101 ? 15.182 2.847 -2.536 1.00 94.69 101 ALA A C 1
ATOM 812 O O . ALA A 1 101 ? 15.030 2.116 -1.561 1.00 94.69 101 ALA A O 1
ATOM 813 N N . ILE A 1 102 ? 14.940 2.413 -3.779 1.00 95.31 102 ILE A N 1
ATOM 814 C CA . ILE A 1 102 ? 14.604 1.013 -4.087 1.00 95.31 102 ILE A CA 1
ATOM 815 C C . ILE A 1 102 ? 15.782 0.101 -3.739 1.00 95.31 102 ILE A C 1
ATOM 817 O O . ILE A 1 102 ? 15.583 -0.934 -3.111 1.00 95.31 102 ILE A O 1
ATOM 821 N N . THR A 1 103 ? 16.999 0.487 -4.122 1.00 94.50 103 THR A N 1
ATOM 822 C CA . THR A 1 103 ? 18.214 -0.299 -3.867 1.00 94.50 103 THR A CA 1
ATOM 823 C C . THR A 1 103 ? 18.471 -0.446 -2.369 1.00 94.50 103 THR A C 1
ATOM 825 O O . THR A 1 103 ? 18.717 -1.550 -1.891 1.00 94.50 103 THR A O 1
ATOM 828 N N . GLU A 1 104 ? 18.357 0.651 -1.619 1.00 95.31 104 GLU A N 1
ATOM 829 C CA . GLU A 1 104 ? 18.471 0.654 -0.160 1.00 95.31 104 GLU A CA 1
ATOM 830 C C . GLU A 1 104 ? 17.381 -0.212 0.482 1.00 95.31 104 GLU A C 1
ATOM 832 O O . GLU A 1 104 ? 17.687 -1.098 1.276 1.00 95.31 104 GLU A O 1
ATOM 837 N N . TRP A 1 105 ? 16.118 -0.034 0.088 1.00 94.56 105 TRP A N 1
ATOM 838 C CA . TRP A 1 105 ? 15.002 -0.816 0.622 1.00 94.56 105 TRP A CA 1
ATOM 839 C C . TRP A 1 105 ? 15.157 -2.318 0.365 1.00 94.56 105 TRP A C 1
ATOM 841 O O . TRP A 1 105 ? 14.919 -3.128 1.258 1.00 94.56 105 TRP A O 1
ATOM 851 N N . LEU A 1 106 ? 15.570 -2.708 -0.841 1.00 94.12 106 LEU A N 1
ATOM 852 C CA . LEU A 1 106 ? 15.709 -4.113 -1.226 1.00 94.12 106 LEU A CA 1
ATOM 853 C C . LEU A 1 106 ? 16.985 -4.780 -0.698 1.00 94.12 106 LEU A C 1
ATOM 855 O O . LEU A 1 106 ? 17.096 -6.004 -0.819 1.00 94.12 106 LEU A O 1
ATOM 859 N N . SER A 1 107 ? 17.907 -4.010 -0.106 1.00 93.00 107 SER A N 1
ATOM 860 C CA . SER A 1 107 ? 19.116 -4.544 0.535 1.00 93.00 107 SER A CA 1
ATOM 861 C C . SER A 1 107 ? 18.795 -5.473 1.709 1.00 93.00 107 SER A C 1
ATOM 863 O O . SER A 1 107 ? 19.533 -6.428 1.949 1.00 93.00 107 SER A O 1
ATOM 865 N N . ASP A 1 108 ? 17.660 -5.251 2.376 1.00 91.62 108 ASP A N 1
ATOM 866 C CA . ASP A 1 108 ? 17.089 -6.187 3.337 1.00 91.62 108 ASP A CA 1
ATOM 867 C C . ASP A 1 108 ? 16.194 -7.210 2.600 1.00 91.62 108 ASP A C 1
ATOM 869 O O . ASP A 1 108 ? 15.234 -6.822 1.918 1.00 91.62 108 ASP A O 1
ATOM 873 N N . PRO A 1 109 ? 16.472 -8.522 2.698 1.00 89.62 109 PRO A N 1
ATOM 874 C CA . PRO A 1 109 ? 15.640 -9.570 2.108 1.00 89.62 109 PRO A CA 1
ATOM 875 C C . PRO A 1 109 ? 14.202 -9.623 2.642 1.00 89.62 109 PRO A C 1
ATOM 877 O O . PRO A 1 109 ? 13.302 -10.023 1.901 1.00 89.62 109 PRO A O 1
ATOM 880 N N . GLU A 1 110 ? 13.971 -9.208 3.888 1.00 90.38 110 GLU A N 1
ATOM 881 C CA . GLU A 1 110 ? 12.658 -9.280 4.537 1.00 90.38 110 GLU A CA 1
ATOM 882 C C . GLU A 1 110 ? 11.743 -8.127 4.111 1.00 90.38 110 GLU A C 1
ATOM 884 O O . GLU A 1 110 ? 10.515 -8.264 4.110 1.00 90.38 110 GLU A O 1
ATOM 889 N N . ASN A 1 111 ? 12.324 -7.010 3.666 1.00 92.94 111 ASN A N 1
ATOM 890 C CA . ASN A 1 111 ? 11.594 -5.817 3.257 1.00 92.94 111 ASN A CA 1
ATOM 891 C C . ASN A 1 111 ? 10.594 -6.098 2.130 1.00 92.94 111 ASN A C 1
ATOM 893 O O . ASN A 1 111 ? 10.944 -6.449 1.005 1.00 92.94 111 ASN A O 1
ATOM 897 N N . ASN A 1 112 ? 9.310 -5.899 2.401 1.00 94.38 112 ASN A N 1
ATOM 898 C CA . ASN A 1 112 ? 8.242 -6.123 1.433 1.00 94.38 112 ASN A CA 1
ATOM 899 C C . ASN A 1 112 ? 7.106 -5.119 1.633 1.00 94.38 112 ASN A C 1
ATOM 901 O O . ASN A 1 112 ? 7.113 -4.335 2.583 1.00 94.38 112 ASN A O 1
ATOM 905 N N . ILE A 1 113 ? 6.116 -5.154 0.739 1.00 95.81 113 ILE A N 1
ATOM 906 C CA . ILE A 1 113 ? 4.958 -4.257 0.796 1.00 95.81 113 ILE A CA 1
ATOM 907 C C . ILE A 1 113 ? 4.286 -4.198 2.175 1.00 95.81 113 ILE A C 1
ATOM 909 O O . ILE A 1 113 ? 3.885 -3.117 2.585 1.00 95.81 113 ILE A O 1
ATOM 913 N N . TRP A 1 114 ? 4.163 -5.310 2.906 1.00 94.19 114 TRP A N 1
ATOM 914 C CA . TRP A 1 114 ? 3.434 -5.313 4.178 1.00 94.19 114 TRP A CA 1
ATOM 915 C C . TRP A 1 114 ? 4.215 -4.645 5.300 1.00 94.19 114 TRP A C 1
ATOM 917 O O . TRP A 1 114 ? 3.621 -3.843 6.007 1.00 94.19 114 TRP A O 1
ATOM 927 N N . LEU A 1 115 ? 5.527 -4.887 5.396 1.00 92.25 115 LEU A N 1
ATOM 928 C CA . LEU A 1 115 ? 6.387 -4.178 6.352 1.00 92.25 115 LEU A CA 1
ATOM 929 C C . LEU A 1 115 ? 6.370 -2.674 6.079 1.00 92.25 115 LEU A C 1
ATOM 931 O O . LEU A 1 115 ? 6.124 -1.872 6.974 1.00 92.25 115 LEU A O 1
ATOM 935 N N . TRP A 1 116 ? 6.499 -2.288 4.806 1.00 94.00 116 TRP A N 1
ATOM 936 C CA . TRP A 1 116 ? 6.404 -0.880 4.441 1.00 94.00 116 TRP A CA 1
ATOM 937 C C . TRP A 1 116 ? 5.041 -0.287 4.816 1.00 94.00 116 TRP A C 1
ATOM 939 O O . TRP A 1 116 ? 4.969 0.821 5.339 1.00 94.00 116 TRP A O 1
ATOM 949 N N . VAL A 1 117 ? 3.947 -1.010 4.564 1.00 90.75 117 VAL A N 1
ATOM 950 C CA . VAL A 1 117 ? 2.592 -0.558 4.905 1.00 90.75 117 VAL A CA 1
ATOM 951 C C . VAL A 1 117 ? 2.409 -0.425 6.414 1.00 90.75 117 VAL A C 1
ATOM 953 O O . VAL A 1 117 ? 1.817 0.559 6.841 1.00 90.75 117 VAL A O 1
ATOM 956 N N . GLU A 1 118 ? 2.915 -1.359 7.214 1.00 87.25 118 GLU A N 1
ATOM 957 C CA . GLU A 1 118 ? 2.851 -1.292 8.680 1.00 87.25 118 GLU A CA 1
ATOM 958 C C . GLU A 1 118 ? 3.553 -0.038 9.220 1.00 87.25 118 GLU A C 1
ATOM 960 O O . GLU A 1 118 ? 2.999 0.653 10.079 1.00 87.25 118 GLU A O 1
ATOM 965 N N . ASP A 1 119 ? 4.699 0.319 8.640 1.00 85.19 119 ASP A N 1
ATOM 966 C CA . ASP A 1 119 ? 5.490 1.474 9.069 1.00 85.19 119 ASP A CA 1
ATOM 967 C C . ASP A 1 119 ? 4.962 2.817 8.533 1.00 85.19 119 ASP A C 1
ATOM 969 O O . ASP A 1 119 ? 5.074 3.856 9.192 1.00 85.19 119 ASP A O 1
ATOM 973 N N . ASN A 1 120 ? 4.379 2.825 7.329 1.00 84.69 120 ASN A N 1
ATOM 974 C CA . ASN A 1 120 ? 4.095 4.060 6.584 1.00 84.69 120 ASN A CA 1
ATOM 975 C C . ASN A 1 120 ? 2.603 4.356 6.431 1.00 84.69 120 ASN A C 1
ATOM 977 O O . ASN A 1 120 ? 2.198 5.517 6.329 1.00 84.69 120 ASN A O 1
ATOM 981 N N . VAL A 1 121 ? 1.761 3.327 6.427 1.00 76.50 121 VAL A N 1
ATOM 982 C CA . VAL A 1 121 ? 0.311 3.476 6.362 1.00 76.50 121 VAL A CA 1
ATOM 983 C C . VAL A 1 121 ? -0.207 3.385 7.784 1.00 76.50 121 VAL A C 1
ATOM 985 O O . VAL A 1 121 ? -0.640 2.337 8.258 1.00 76.50 121 VAL A O 1
ATOM 988 N N . LYS A 1 122 ? -0.216 4.535 8.467 1.00 62.78 122 LYS A N 1
ATOM 989 C CA . LYS A 1 122 ? -1.076 4.714 9.636 1.00 62.78 122 LYS A CA 1
ATOM 990 C C . LYS A 1 122 ? -2.497 4.456 9.151 1.00 62.78 122 LYS A C 1
ATOM 992 O O . LYS A 1 122 ? -3.100 5.339 8.550 1.00 62.78 122 LYS A O 1
ATOM 997 N N . VAL A 1 123 ? -3.006 3.238 9.349 1.00 52.84 123 VAL A N 1
ATOM 998 C CA . VAL A 1 123 ? -4.434 2.942 9.222 1.00 52.84 123 VAL A CA 1
ATOM 999 C C . VAL A 1 123 ? -5.105 4.039 10.021 1.00 52.84 123 VAL A C 1
ATOM 1001 O O . VAL A 1 123 ? -4.841 4.131 11.221 1.00 52.84 123 VAL A O 1
ATOM 1004 N N . ASP A 1 124 ? -5.831 4.930 9.342 1.00 49.31 124 ASP A N 1
ATOM 1005 C CA . ASP A 1 124 ? -6.473 6.081 9.959 1.00 49.31 124 ASP A CA 1
ATOM 1006 C C . ASP A 1 124 ? -7.262 5.560 11.159 1.00 49.31 124 ASP A C 1
ATOM 1008 O O . ASP A 1 124 ? -8.352 5.001 11.015 1.00 49.31 124 ASP A O 1
ATOM 1012 N N . LYS A 1 125 ? -6.684 5.678 12.362 1.00 50.09 125 LYS A N 1
ATOM 1013 C CA . LYS A 1 125 ? -7.425 5.460 13.594 1.00 50.09 125 LYS A CA 1
ATOM 1014 C C . LYS A 1 125 ? -8.568 6.447 13.463 1.00 50.09 125 LYS A C 1
ATOM 1016 O O . LYS A 1 125 ? -8.296 7.643 13.334 1.00 50.09 125 LYS A O 1
ATOM 1021 N N . LYS A 1 126 ? -9.815 5.954 13.409 1.00 51.03 126 LYS A N 1
ATOM 1022 C CA . LYS A 1 126 ? -11.021 6.791 13.501 1.00 51.03 126 LYS A CA 1
ATOM 1023 C C . LYS A 1 126 ? -10.690 7.915 14.474 1.00 51.03 126 LYS A C 1
ATOM 1025 O O . LYS A 1 126 ? -10.304 7.608 15.602 1.00 51.03 126 LYS A O 1
ATOM 1030 N N . LYS A 1 127 ? -10.728 9.174 14.017 1.00 58.34 127 LYS A N 1
ATOM 1031 C CA . LYS A 1 127 ? -10.419 10.311 14.888 1.00 58.34 127 LYS A CA 1
ATOM 1032 C C . LYS A 1 127 ? -11.288 10.154 16.127 1.00 58.34 127 LYS A C 1
ATOM 1034 O O . LYS A 1 127 ? -12.512 10.145 16.026 1.00 58.34 127 LYS A O 1
ATOM 1039 N N . ASP A 1 128 ? -10.643 9.947 17.265 1.00 74.75 128 ASP A N 1
ATOM 1040 C CA . ASP A 1 128 ? -11.329 9.839 18.539 1.00 74.75 128 ASP A CA 1
ATOM 1041 C C . ASP A 1 128 ? -11.728 11.257 18.944 1.00 74.75 128 ASP A C 1
ATOM 1043 O O . ASP A 1 128 ? -10.984 11.979 19.612 1.00 74.75 128 ASP A O 1
ATOM 1047 N N . PHE A 1 129 ? -12.877 11.692 18.427 1.00 77.38 129 PHE A N 1
ATOM 1048 C CA . PHE A 1 129 ? -13.411 13.021 18.688 1.00 77.38 129 PHE A CA 1
ATOM 1049 C C . PHE A 1 129 ? -13.677 13.222 20.181 1.00 77.38 129 PHE A C 1
ATOM 1051 O O . PHE A 1 129 ? -13.478 14.329 20.666 1.00 77.38 129 PHE A O 1
ATOM 1058 N N . ALA A 1 130 ? -14.011 12.167 20.934 1.00 77.75 130 ALA A N 1
ATOM 1059 C CA . ALA A 1 130 ? -14.187 12.258 22.380 1.00 77.75 130 ALA A CA 1
ATOM 1060 C C . ALA A 1 130 ? -12.858 12.578 23.086 1.00 77.75 130 ALA A C 1
ATOM 1062 O O . ALA A 1 130 ? -12.791 13.496 23.906 1.00 77.75 130 ALA A O 1
ATOM 1063 N N . ALA A 1 131 ? -11.770 11.890 22.723 1.00 73.38 131 ALA A N 1
ATOM 1064 C CA . ALA A 1 131 ? -10.437 12.220 23.230 1.00 73.38 131 ALA A CA 1
ATOM 1065 C C . ALA A 1 131 ? -9.963 13.613 22.776 1.00 73.38 131 ALA A C 1
ATOM 1067 O O . ALA A 1 131 ? -9.286 14.310 23.536 1.00 73.38 131 ALA A O 1
ATOM 1068 N N . GLY A 1 132 ? -10.330 14.028 21.560 1.00 81.31 132 GLY A N 1
ATOM 1069 C CA . GLY A 1 132 ? -10.061 15.364 21.026 1.00 81.31 132 GLY A CA 1
ATOM 1070 C C . GLY A 1 132 ? -10.751 16.468 21.827 1.00 81.31 132 GLY A C 1
ATOM 1071 O O . GLY A 1 132 ? -10.081 17.387 22.289 1.00 81.31 132 GLY A O 1
ATOM 1072 N N . VAL A 1 133 ? -12.058 16.333 22.068 1.00 85.56 133 VAL A N 1
ATOM 1073 C CA . VAL A 1 133 ? -12.854 17.263 22.886 1.00 85.56 133 VAL A CA 1
ATOM 1074 C C . VAL A 1 133 ? -12.319 17.318 24.316 1.00 85.56 133 VAL A C 1
ATOM 1076 O O . VAL A 1 133 ? -12.099 18.402 24.846 1.00 85.56 133 VAL A O 1
ATOM 1079 N N . LYS A 1 134 ? -12.002 16.166 24.926 1.00 86.50 134 LYS A N 1
ATOM 1080 C CA . LYS A 1 134 ? -11.409 16.120 26.273 1.00 86.50 134 LYS A CA 1
ATOM 1081 C C . LYS A 1 134 ? -10.085 16.884 26.348 1.00 86.50 134 LYS A C 1
ATOM 1083 O O . LYS A 1 134 ? -9.829 17.574 27.331 1.00 86.50 134 LYS A O 1
ATOM 1088 N N . ARG A 1 135 ? -9.236 16.755 25.323 1.00 84.69 135 ARG A N 1
ATOM 1089 C CA . ARG A 1 135 ? -7.963 17.481 25.249 1.00 84.69 135 ARG A CA 1
ATOM 1090 C C . ARG A 1 135 ? -8.185 18.980 25.069 1.00 84.69 135 ARG A C 1
ATOM 1092 O O . ARG A 1 135 ? -7.536 19.744 25.769 1.00 84.69 135 ARG A O 1
ATOM 1099 N N . ALA A 1 136 ? -9.112 19.373 24.199 1.00 85.56 136 ALA A N 1
ATOM 1100 C CA . ALA A 1 136 ? -9.444 20.773 23.956 1.00 85.56 136 ALA A CA 1
ATOM 1101 C C . ALA A 1 136 ? -9.990 21.462 25.218 1.00 85.56 136 ALA A C 1
ATOM 1103 O O . ALA A 1 136 ? -9.518 22.533 25.573 1.00 85.56 136 ALA A O 1
ATOM 1104 N N . ILE A 1 137 ? -10.904 20.815 25.953 1.00 88.81 137 ILE A N 1
ATOM 1105 C CA . ILE A 1 137 ? -11.425 21.339 27.228 1.00 88.81 137 ILE A CA 1
ATOM 1106 C C . ILE A 1 137 ? -10.305 21.464 28.267 1.00 88.81 137 ILE A C 1
ATOM 1108 O O . ILE A 1 137 ? -10.227 22.463 28.974 1.00 88.81 137 ILE A O 1
ATOM 1112 N N . LYS A 1 138 ? -9.412 20.469 28.354 1.00 86.75 138 LYS A N 1
ATOM 1113 C CA . LYS A 1 138 ? -8.271 20.516 29.277 1.00 86.75 138 LYS A CA 1
ATOM 1114 C C . LYS A 1 138 ? -7.328 21.680 28.950 1.00 86.75 138 LYS A C 1
ATOM 1116 O O . LYS A 1 138 ? -6.955 22.415 29.851 1.00 86.75 138 LYS A O 1
ATOM 1121 N N . GLN A 1 139 ? -6.997 21.868 27.674 1.00 85.50 139 GLN A N 1
ATOM 1122 C CA . GLN A 1 139 ? -6.180 22.996 27.220 1.00 85.50 139 GLN A CA 1
ATOM 1123 C C . GLN A 1 139 ? -6.870 24.339 27.476 1.00 85.50 139 GLN A C 1
ATOM 1125 O O . GLN A 1 139 ? -6.218 25.279 27.901 1.00 85.50 139 GLN A O 1
ATOM 1130 N N . ALA A 1 140 ? -8.189 24.426 27.298 1.00 86.81 140 ALA A N 1
ATOM 1131 C CA . ALA A 1 140 ? -8.938 25.634 27.625 1.00 86.81 140 ALA A CA 1
ATOM 1132 C C . ALA A 1 140 ? -8.878 25.971 29.125 1.00 86.81 140 ALA A C 1
ATOM 1134 O O . ALA A 1 140 ? -8.722 27.134 29.468 1.00 86.81 140 ALA A O 1
ATOM 1135 N N . LEU A 1 141 ? -8.954 24.971 30.013 1.00 87.56 141 LEU A N 1
ATOM 1136 C CA . LEU A 1 141 ? -8.846 25.163 31.469 1.00 87.56 141 LEU A CA 1
ATOM 1137 C C . LEU A 1 141 ? -7.431 25.515 31.943 1.00 87.56 141 LEU A C 1
ATOM 1139 O O . LEU A 1 141 ? -7.279 26.160 32.975 1.00 87.56 141 LEU A O 1
ATOM 1143 N N . GLU A 1 142 ? -6.408 25.027 31.244 1.00 85.88 142 GLU A N 1
ATOM 1144 C CA . GLU A 1 142 ? -4.999 25.201 31.623 1.00 85.88 142 GLU A CA 1
ATOM 1145 C C . GLU A 1 142 ? -4.345 26.404 30.921 1.00 85.88 142 GLU A C 1
ATOM 1147 O O . GLU A 1 142 ? -3.317 26.890 31.388 1.00 85.88 142 GLU A O 1
ATOM 1152 N N . GLY A 1 143 ? -4.952 26.910 29.841 1.00 73.75 143 GLY A N 1
ATOM 1153 C CA . GLY A 1 143 ? -4.329 27.852 28.913 1.00 73.75 143 GLY A CA 1
ATOM 1154 C C . GLY A 1 143 ? -3.350 27.157 27.956 1.00 73.75 143 GLY A C 1
ATOM 1155 O O . GLY A 1 143 ? -3.086 25.956 28.052 1.00 73.75 143 GLY A O 1
ATOM 1156 N N . ASP A 1 144 ? -2.796 27.914 27.010 1.00 73.69 144 ASP A N 1
ATOM 1157 C CA . ASP A 1 144 ? -1.729 27.425 26.127 1.00 73.69 144 ASP A CA 1
ATOM 1158 C C . ASP A 1 144 ? -0.629 28.485 26.017 1.00 73.69 144 ASP A C 1
ATOM 1160 O O . ASP A 1 144 ? -0.806 29.549 25.418 1.00 73.69 144 ASP A O 1
ATOM 1164 N N . GLU A 1 145 ? 0.528 28.170 26.604 1.00 63.09 145 GLU A N 1
ATOM 1165 C CA . GLU A 1 145 ? 1.720 29.023 26.615 1.00 63.09 145 GLU A CA 1
ATOM 1166 C C . GLU A 1 145 ? 2.234 29.342 25.201 1.00 63.09 145 GLU A C 1
ATOM 1168 O O . GLU A 1 145 ? 2.943 30.327 25.012 1.00 63.09 145 GLU A O 1
ATOM 1173 N N . LYS A 1 146 ? 1.890 28.532 24.189 1.00 65.19 146 LYS A N 1
ATOM 1174 C CA . LYS A 1 146 ? 2.340 28.733 22.802 1.00 65.19 146 LYS A CA 1
ATOM 1175 C C . LYS A 1 146 ? 1.471 29.699 22.010 1.00 65.19 146 LYS A C 1
ATOM 1177 O O . LYS A 1 146 ? 1.941 30.227 21.004 1.00 65.19 146 LYS A O 1
ATOM 1182 N N . THR A 1 147 ? 0.218 29.888 22.413 1.00 60.22 147 THR A N 1
ATOM 1183 C CA . THR A 1 147 ? -0.736 30.778 21.733 1.00 60.22 147 THR A CA 1
ATOM 1184 C C . THR A 1 147 ? -1.081 32.016 22.555 1.00 60.22 147 THR A C 1
ATOM 1186 O O . THR A 1 147 ? -1.955 32.769 22.140 1.00 60.22 147 THR A O 1
ATOM 1189 N N . GLU A 1 148 ? -0.408 32.223 23.697 1.00 65.94 148 GLU A N 1
ATOM 1190 C CA . GLU A 1 148 ? -0.642 33.329 24.646 1.00 65.94 148 GLU A CA 1
ATOM 1191 C C . GLU A 1 148 ? -2.115 33.459 25.080 1.00 65.94 148 GLU A C 1
ATOM 1193 O O . GLU A 1 148 ? -2.590 34.534 25.438 1.00 65.94 148 GLU A O 1
ATOM 1198 N N . SER A 1 149 ? -2.865 32.358 25.041 1.00 70.94 149 SER A N 1
ATOM 1199 C CA . SER A 1 149 ? -4.281 32.354 25.399 1.00 70.94 149 SER A CA 1
ATOM 1200 C C . SER A 1 149 ? -4.443 32.119 26.895 1.00 70.94 149 SER A C 1
ATOM 1202 O O . SER A 1 149 ? -3.981 31.098 27.415 1.00 70.94 149 SER A O 1
ATOM 1204 N N . GLU A 1 150 ? -5.127 33.046 27.565 1.00 80.88 150 GLU A N 1
ATOM 1205 C CA . GLU A 1 150 ? -5.444 32.933 28.987 1.00 80.88 150 GLU A CA 1
ATOM 1206 C C . GLU A 1 150 ? -6.346 31.715 29.272 1.00 80.88 150 GLU A C 1
ATOM 1208 O O . GLU A 1 150 ? -7.218 31.388 28.458 1.00 80.88 150 GLU A O 1
ATOM 1213 N N . PRO A 1 151 ? -6.162 31.040 30.424 1.00 87.50 151 PRO A N 1
ATOM 1214 C CA . PRO A 1 151 ? -7.042 29.959 30.849 1.00 87.50 151 PRO A CA 1
ATOM 1215 C C . PRO A 1 151 ? -8.496 30.428 30.973 1.00 87.50 151 PRO A C 1
ATOM 1217 O O . PRO A 1 151 ? -8.789 31.440 31.612 1.00 87.50 151 PRO A O 1
ATOM 1220 N N . LEU A 1 152 ? -9.423 29.660 30.406 1.00 89.25 152 LEU A N 1
ATOM 1221 C CA . LEU A 1 152 ? -10.854 29.892 30.542 1.00 89.25 152 LEU A CA 1
ATOM 1222 C C . LEU A 1 152 ? -11.371 29.323 31.862 1.00 89.25 152 LEU A C 1
ATOM 1224 O O . LEU A 1 152 ? -11.002 28.233 32.304 1.00 89.25 152 LEU A O 1
ATOM 1228 N N . THR A 1 153 ? -12.309 30.042 32.467 1.00 91.62 153 THR A N 1
ATOM 1229 C CA . THR A 1 153 ? -13.062 29.536 33.614 1.00 91.62 153 THR A CA 1
ATOM 1230 C C . THR A 1 153 ? -14.028 28.422 33.184 1.00 91.62 153 THR A C 1
ATOM 1232 O O . THR A 1 153 ? -14.499 28.409 32.042 1.00 91.62 153 THR A O 1
ATOM 1235 N N . PRO A 1 154 ? -14.410 27.506 34.095 1.00 88.56 154 PRO A N 1
ATOM 1236 C CA . PRO A 1 154 ? -15.404 26.476 33.794 1.00 88.56 154 PRO A CA 1
ATOM 1237 C C . PRO A 1 154 ? -16.731 27.028 33.250 1.00 88.56 154 PRO A C 1
ATOM 1239 O O . PRO A 1 154 ? -17.337 26.398 32.389 1.00 88.56 154 PRO A O 1
ATOM 1242 N N . SER A 1 155 ? -17.170 28.208 33.702 1.00 88.25 155 SER A N 1
ATOM 1243 C CA . SER A 1 155 ? -18.379 28.870 33.194 1.00 88.25 155 SER A CA 1
ATOM 1244 C C . SER A 1 155 ? -18.241 29.305 31.735 1.00 88.25 155 SER A C 1
ATOM 1246 O O . SER A 1 155 ? -19.143 29.034 30.954 1.00 88.25 155 SER A O 1
ATOM 1248 N N . GLN A 1 156 ? -17.099 29.876 31.336 1.00 89.88 156 GLN A N 1
ATOM 1249 C CA . GLN A 1 156 ? -16.846 30.266 29.939 1.00 89.88 156 GLN A CA 1
ATOM 1250 C C . GLN A 1 156 ? -16.786 29.054 29.001 1.00 89.88 156 GLN A C 1
ATOM 1252 O O . GLN A 1 156 ? -17.236 29.112 27.860 1.00 89.88 156 GLN A O 1
ATOM 1257 N N . ILE A 1 157 ? -16.261 27.925 29.485 1.00 88.94 157 ILE A N 1
ATOM 1258 C CA . ILE A 1 157 ? -16.264 26.670 28.723 1.00 88.94 157 ILE A CA 1
ATOM 1259 C C . ILE A 1 157 ? -17.693 26.151 28.548 1.00 88.94 157 ILE A C 1
ATOM 1261 O O . ILE A 1 157 ? -18.046 25.709 27.458 1.00 88.94 157 ILE A O 1
ATOM 1265 N N . LEU A 1 158 ? -18.520 26.205 29.596 1.00 88.12 158 LEU A N 1
ATOM 1266 C CA . LEU A 1 158 ? -19.925 25.803 29.509 1.00 88.12 158 LEU A CA 1
ATOM 1267 C C . LEU A 1 158 ? -20.729 26.719 28.578 1.00 88.12 158 LEU A C 1
ATOM 1269 O O . LEU A 1 158 ? -21.514 26.214 27.784 1.00 88.12 158 LEU A O 1
ATOM 1273 N N . GLU A 1 159 ? -20.490 28.031 28.608 1.00 88.25 159 GLU A N 1
ATOM 1274 C CA . GLU A 1 159 ? -21.070 28.983 27.650 1.00 88.25 159 GLU A CA 1
ATOM 1275 C C . GLU A 1 159 ? -20.707 28.614 26.206 1.00 88.25 159 GLU A C 1
ATOM 1277 O O . GLU A 1 159 ? -21.599 28.460 25.374 1.00 88.25 159 GLU A O 1
ATOM 1282 N N . ALA A 1 160 ? -19.430 28.339 25.921 1.00 87.88 160 ALA A N 1
ATOM 1283 C CA . ALA A 1 160 ? -18.993 27.902 24.593 1.00 87.88 160 ALA A CA 1
ATOM 1284 C C . ALA A 1 160 ? -19.612 26.555 24.168 1.00 87.88 160 ALA A C 1
ATOM 1286 O O . ALA A 1 160 ? -19.898 26.332 22.989 1.00 87.88 160 ALA A O 1
ATOM 1287 N N . VAL A 1 161 ? -19.838 25.640 25.116 1.00 88.12 161 VAL A N 1
ATOM 1288 C CA . VAL A 1 161 ? -20.538 24.369 24.873 1.00 88.12 161 VAL A CA 1
ATOM 1289 C C . VAL A 1 161 ? -22.009 24.610 24.511 1.00 88.12 161 VAL A C 1
ATOM 1291 O O . VAL A 1 161 ? -22.496 23.991 23.561 1.00 88.12 161 VAL A O 1
ATOM 1294 N N . PHE A 1 162 ? -22.685 25.543 25.189 1.00 86.81 162 PHE A N 1
ATOM 1295 C CA . PHE A 1 162 ? -24.052 25.952 24.849 1.00 86.81 162 PHE A CA 1
ATOM 1296 C C . PHE A 1 162 ? -24.122 26.612 23.467 1.00 86.81 162 PHE A C 1
ATOM 1298 O O . PHE A 1 162 ? -24.980 26.259 22.658 1.00 86.81 162 PHE A O 1
ATOM 1305 N N . GLU A 1 163 ? -23.1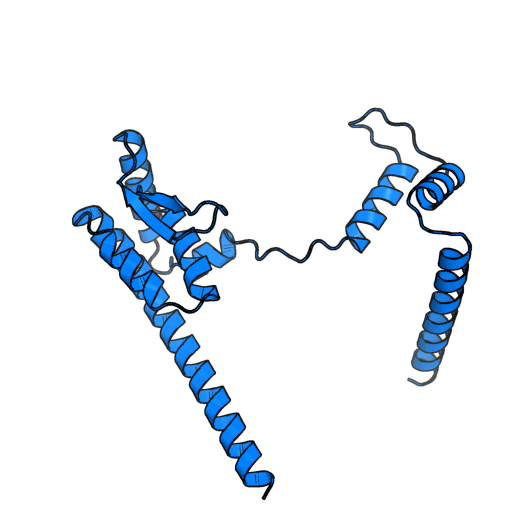83 27.505 23.147 1.00 88.00 163 GLU A N 1
ATOM 1306 C CA . GLU A 1 163 ? -23.073 28.130 21.820 1.00 88.00 163 GLU A CA 1
ATOM 1307 C C . GLU A 1 163 ? -22.774 27.113 20.709 1.00 88.00 163 GLU A C 1
ATOM 1309 O O . GLU A 1 163 ? -23.185 27.294 19.562 1.00 88.00 163 GLU A O 1
ATOM 1314 N N . SER A 1 164 ? -22.112 26.005 21.053 1.00 85.00 164 SER A N 1
ATOM 1315 C CA . SER A 1 164 ? -21.825 24.894 20.138 1.00 85.00 164 SER A CA 1
ATOM 1316 C C . SER A 1 164 ? -23.029 23.973 19.892 1.00 85.00 164 SER A C 1
ATOM 1318 O O . SER A 1 164 ? -22.907 22.995 19.152 1.00 85.00 164 SER A O 1
ATOM 1320 N N . GLY A 1 165 ? -24.190 24.273 20.487 1.00 84.06 165 GLY A N 1
ATOM 1321 C CA . GLY A 1 165 ? -25.451 23.573 20.247 1.00 84.06 165 GLY A CA 1
ATOM 1322 C C . GLY A 1 165 ? -25.734 22.393 21.178 1.00 84.06 165 GLY A C 1
ATOM 1323 O O . GLY A 1 165 ? -26.680 21.658 20.914 1.00 84.06 165 GLY A O 1
ATOM 1324 N N . ILE A 1 166 ? -24.950 22.200 22.247 1.00 88.06 166 ILE A N 1
ATOM 1325 C CA . ILE A 1 166 ? -25.292 21.248 23.317 1.00 88.06 166 ILE A CA 1
ATOM 1326 C C . ILE A 1 166 ? -26.175 21.983 24.316 1.00 88.06 166 ILE A C 1
ATOM 1328 O O . ILE A 1 166 ? -25.696 22.889 24.984 1.00 88.06 166 ILE A O 1
ATOM 1332 N N . GLY A 1 167 ? -27.453 21.622 24.418 1.00 88.94 167 GLY A N 1
ATOM 1333 C CA . GLY A 1 167 ? -28.397 22.283 25.314 1.00 88.94 167 GLY A CA 1
ATOM 1334 C C . GLY A 1 167 ? -28.275 21.838 26.774 1.00 88.94 167 GLY A C 1
ATOM 1335 O O . GLY A 1 167 ? -27.655 20.827 27.108 1.00 88.94 167 GLY A O 1
ATOM 1336 N N . LEU A 1 168 ? -28.943 22.572 27.668 1.00 85.69 168 LEU A N 1
ATOM 1337 C CA . LEU A 1 168 ? -29.065 22.181 29.078 1.00 85.69 168 LEU A CA 1
ATOM 1338 C C . LEU A 1 168 ? -29.778 20.826 29.236 1.00 85.69 168 LEU A C 1
ATOM 1340 O O . LEU A 1 168 ? -29.413 20.034 30.101 1.00 85.69 168 LEU A O 1
ATOM 1344 N N . GLU A 1 169 ? -30.767 20.547 28.384 1.00 84.19 169 GLU A N 1
ATOM 1345 C CA . GLU A 1 169 ? -31.484 19.266 28.359 1.00 84.19 169 GLU A CA 1
ATOM 1346 C C . GLU A 1 169 ? -30.548 18.099 28.009 1.00 84.19 169 GLU A C 1
ATOM 1348 O O . GLU A 1 169 ? -30.560 17.084 28.705 1.00 84.19 169 GLU A O 1
ATOM 1353 N N . ASP A 1 170 ? -29.667 18.270 27.015 1.00 86.19 170 ASP A N 1
ATOM 1354 C CA . ASP A 1 170 ? -28.669 17.262 26.632 1.00 86.19 170 ASP A CA 1
ATOM 1355 C C . ASP A 1 170 ? -27.687 16.976 27.777 1.00 86.19 170 ASP A C 1
ATOM 1357 O O . ASP A 1 170 ? -27.317 15.827 28.030 1.00 86.19 170 ASP A O 1
ATOM 1361 N N . MET A 1 171 ? -27.285 18.018 28.514 1.00 84.69 171 MET A N 1
ATOM 1362 C CA . MET A 1 171 ? -26.424 17.875 29.690 1.00 84.69 171 MET A CA 1
ATOM 1363 C C . MET A 1 171 ? -27.114 17.123 30.829 1.00 84.69 171 MET A C 1
ATOM 1365 O O . MET A 1 171 ? -26.499 16.252 31.447 1.00 84.69 171 MET A O 1
ATOM 1369 N N . LEU A 1 172 ? -28.377 17.445 31.119 1.00 86.75 172 LEU A N 1
ATOM 1370 C CA . LEU A 1 172 ? -29.155 16.759 32.153 1.00 86.75 172 LEU A CA 1
ATOM 1371 C C . LEU A 1 172 ? -29.320 15.276 31.815 1.00 86.75 172 LEU A C 1
ATOM 1373 O O . LEU A 1 172 ? -29.075 14.425 32.672 1.00 86.75 172 LEU A O 1
ATOM 1377 N N . LEU A 1 173 ? -29.641 14.967 30.558 1.00 87.31 173 LEU A N 1
ATOM 1378 C CA . LEU A 1 173 ? -29.760 13.596 30.075 1.00 87.31 173 LEU A CA 1
ATOM 1379 C C . LEU A 1 173 ? -28.430 12.835 30.210 1.00 87.31 173 LEU A C 1
ATOM 1381 O O . LEU A 1 173 ? -28.395 11.735 30.760 1.00 87.31 173 LEU A O 1
ATOM 1385 N N . ALA A 1 174 ? -27.313 13.451 29.812 1.00 86.75 174 ALA A N 1
ATOM 1386 C CA . ALA A 1 174 ? -25.983 12.857 29.947 1.00 86.75 174 ALA A CA 1
ATOM 1387 C C . ALA A 1 174 ? -25.581 12.601 31.414 1.00 86.75 174 ALA A C 1
ATOM 1389 O O . ALA A 1 174 ? -24.916 11.604 31.714 1.00 86.75 174 ALA A O 1
ATOM 1390 N N . CYS A 1 175 ? -25.983 13.474 32.343 1.00 86.62 175 CYS A N 1
ATOM 1391 C CA . CYS A 1 175 ? -25.770 13.275 33.778 1.00 86.62 175 CYS A CA 1
ATOM 1392 C C . CYS A 1 175 ? -26.577 12.086 34.315 1.00 86.62 175 CYS A C 1
ATOM 1394 O O . CYS A 1 175 ? -26.017 11.257 35.035 1.00 86.62 175 CYS A O 1
ATOM 1396 N N . MET A 1 176 ? -27.848 11.962 33.924 1.00 87.69 176 MET A N 1
ATOM 1397 C CA . MET A 1 176 ? -28.704 10.835 34.312 1.00 87.69 176 MET A CA 1
ATOM 1398 C C . MET A 1 176 ? -28.142 9.501 33.802 1.00 87.69 176 MET A C 1
ATOM 1400 O O . MET A 1 176 ? -27.968 8.566 34.583 1.00 87.69 176 MET A O 1
ATOM 1404 N N . GLU A 1 177 ? -27.746 9.429 32.528 1.00 87.50 177 GLU A N 1
ATOM 1405 C CA . GLU A 1 177 ? -27.122 8.224 31.963 1.00 87.50 177 GLU A CA 1
ATOM 1406 C C . GLU A 1 177 ? -25.803 7.855 32.657 1.00 87.50 177 GLU A C 1
ATOM 1408 O O . GLU A 1 177 ? -25.453 6.678 32.790 1.00 87.50 177 GLU A O 1
ATOM 1413 N N . ARG A 1 178 ? -25.021 8.857 33.077 1.00 85.56 178 ARG A N 1
ATOM 1414 C CA . ARG A 1 178 ? -23.777 8.628 33.815 1.00 85.56 178 ARG A CA 1
ATOM 1415 C C . ARG A 1 178 ? -24.058 8.044 35.197 1.00 85.56 178 ARG A C 1
ATOM 1417 O O . ARG A 1 178 ? -23.341 7.132 35.605 1.00 85.56 178 ARG A O 1
ATOM 1424 N N . GLU A 1 179 ? -25.067 8.543 35.905 1.00 87.00 179 GLU A N 1
ATOM 1425 C CA . GLU A 1 179 ? -25.485 7.982 37.193 1.00 87.00 179 GLU A CA 1
ATOM 1426 C C . GLU A 1 179 ? -25.956 6.532 37.068 1.00 87.00 179 GLU A C 1
ATOM 1428 O O . GLU A 1 179 ? -25.561 5.696 37.880 1.00 87.00 179 GLU A O 1
ATOM 1433 N N . GLU A 1 180 ? -26.748 6.210 36.045 1.00 86.19 180 GLU A N 1
ATOM 1434 C CA . GLU A 1 180 ? -27.194 4.837 35.786 1.00 86.19 180 GLU A CA 1
ATOM 1435 C C . GLU A 1 180 ? -26.011 3.901 35.517 1.00 86.19 180 GLU A C 1
ATOM 1437 O O . GLU A 1 180 ? -25.893 2.853 36.154 1.00 86.19 180 GLU A O 1
ATOM 1442 N N . LYS A 1 181 ? -25.064 4.313 34.664 1.00 84.94 181 LYS A N 1
ATOM 1443 C CA . LYS A 1 181 ? -23.847 3.532 34.383 1.00 84.94 181 LYS A CA 1
ATOM 1444 C C . LYS A 1 181 ? -22.980 3.324 35.627 1.00 84.94 181 LYS A C 1
ATOM 1446 O O . LYS A 1 181 ? -22.402 2.249 35.786 1.00 84.94 181 LYS A O 1
ATOM 1451 N N . MET A 1 182 ? -22.889 4.319 36.513 1.00 82.12 182 MET A N 1
ATOM 1452 C CA . MET A 1 182 ? -22.171 4.173 37.785 1.00 82.12 182 MET A CA 1
ATOM 1453 C C . MET A 1 182 ? -22.871 3.160 38.699 1.00 82.12 182 MET A C 1
ATOM 1455 O O . MET A 1 182 ? -22.217 2.219 39.148 1.00 82.12 182 MET A O 1
ATOM 1459 N N . LYS A 1 183 ? -24.196 3.259 38.872 1.00 86.12 183 LYS A N 1
ATOM 1460 C CA . LYS A 1 183 ? -24.989 2.299 39.664 1.00 86.12 183 LYS A CA 1
ATOM 1461 C C . LYS A 1 183 ? -24.874 0.868 39.132 1.00 86.12 183 LYS A C 1
ATOM 1463 O O . LYS A 1 183 ? -24.695 -0.066 39.909 1.00 86.12 183 LYS A O 1
ATOM 1468 N N . GLU A 1 184 ? -24.921 0.680 37.814 1.00 81.56 184 GLU A N 1
ATOM 1469 C CA . GLU A 1 184 ? -24.720 -0.636 37.196 1.00 81.56 184 GLU A CA 1
ATOM 1470 C C . GLU A 1 184 ? -23.307 -1.187 37.422 1.00 81.56 184 GLU A C 1
ATOM 1472 O O . GLU A 1 184 ? -23.136 -2.391 37.626 1.00 81.56 184 GLU A O 1
ATOM 1477 N N . SER A 1 185 ? -22.285 -0.328 37.375 1.00 79.38 185 SER A N 1
ATOM 1478 C CA . SER A 1 185 ? -20.901 -0.739 37.623 1.00 79.38 185 SER A CA 1
ATOM 1479 C C . SER A 1 185 ? -20.671 -1.144 39.082 1.00 79.38 185 SER A C 1
ATOM 1481 O O . SER A 1 185 ? -20.032 -2.164 39.331 1.00 79.38 185 SER A O 1
ATOM 1483 N N . GLU A 1 186 ? -21.268 -0.423 40.034 1.00 77.44 186 GLU A N 1
ATOM 1484 C CA . GLU A 1 186 ? -21.220 -0.738 41.465 1.00 77.44 186 GLU A CA 1
ATOM 1485 C C . GLU A 1 186 ? -21.984 -2.028 41.789 1.00 77.44 186 GLU A C 1
ATOM 1487 O O . GLU A 1 186 ? -21.489 -2.873 42.534 1.00 77.44 186 GLU A O 1
ATOM 1492 N N . ALA A 1 187 ? -23.154 -2.241 41.179 1.00 76.81 187 ALA A N 1
ATOM 1493 C CA . ALA A 1 187 ? -23.919 -3.476 41.337 1.00 76.81 187 ALA A CA 1
ATOM 1494 C C . ALA A 1 187 ? -23.161 -4.704 40.803 1.00 76.81 187 ALA A C 1
ATOM 1496 O O . ALA A 1 187 ? -23.189 -5.762 41.427 1.00 76.81 187 ALA A O 1
ATOM 1497 N N . LYS A 1 188 ? -22.448 -4.565 39.676 1.00 75.56 188 LYS A N 1
ATOM 1498 C CA . LYS A 1 188 ? -21.593 -5.630 39.123 1.00 75.56 188 LYS A CA 1
ATOM 1499 C C . LYS A 1 188 ? -20.375 -5.914 39.998 1.00 75.56 188 LYS A C 1
ATOM 1501 O O . LYS A 1 188 ? -19.979 -7.068 40.098 1.00 75.56 188 LYS A O 1
ATOM 1506 N N . LEU A 1 189 ? -19.798 -4.888 40.623 1.00 71.69 189 LEU A N 1
ATOM 1507 C CA . LEU A 1 189 ? -18.655 -5.044 41.522 1.00 71.69 189 LEU A CA 1
ATOM 1508 C C . LEU A 1 189 ? -19.047 -5.739 42.835 1.00 71.69 189 LEU A C 1
ATOM 1510 O O . LEU A 1 189 ? -18.288 -6.551 43.339 1.00 71.69 189 LEU A O 1
ATOM 1514 N N . ASN A 1 190 ? -20.241 -5.447 43.360 1.00 72.00 190 ASN A N 1
ATOM 1515 C CA . ASN A 1 190 ? -20.764 -6.049 44.593 1.00 72.00 190 ASN A CA 1
ATOM 1516 C C . ASN A 1 190 ? -21.363 -7.456 44.392 1.00 72.00 190 ASN A C 1
ATOM 1518 O O . ASN A 1 190 ? -21.690 -8.126 45.369 1.00 72.00 190 ASN A O 1
ATOM 1522 N N . ALA A 1 191 ? -21.552 -7.882 43.140 1.00 64.25 191 ALA A N 1
ATOM 1523 C CA . ALA A 1 191 ? -22.043 -9.211 42.773 1.00 64.25 191 ALA A CA 1
ATOM 1524 C C . ALA A 1 191 ? -20.923 -10.188 42.353 1.00 64.25 191 ALA A C 1
ATOM 1526 O O . ALA A 1 191 ? -21.230 -11.337 42.028 1.00 64.25 191 ALA A O 1
ATOM 1527 N N . ALA A 1 192 ? -19.664 -9.733 42.327 1.00 51.31 192 ALA A N 1
ATOM 1528 C CA . ALA A 1 192 ? -18.461 -10.515 42.028 1.00 51.31 192 ALA A CA 1
ATOM 1529 C C . ALA A 1 192 ? -17.698 -10.860 43.314 1.00 51.31 192 ALA A C 1
ATOM 1531 O O . ALA A 1 192 ? -17.116 -11.968 43.355 1.00 51.31 192 ALA A O 1
#

Foldseek 3Di:
DVVVVVVVVVVVVVVVVVVVVVVVVVQQVVQLVCLVCCLVVVPQVVLVVVLVPDDPVVNVLSCVSCVQQAQFDFDADPVRHTDGTDDGHDDPVSRVVSVVVSVVQVVDVNRGSVVCCVVPVPPPPPPPVVVVVVVVLVCLQVPDPVVPGDRDDPVVVVVVVVVVPCDPVNVVVVVVVVVVVVVVVVVVVVVD

Secondary structure (DSSP, 8-state):
-HHHHHHHHHHHHHHHHHHHHHHHHHHHHHHHHHHHHHHHH--THHHHHHHHHS-HHHHHHHHHHHHHHS-EEEEE-TTS-EEEEEEEPS-HHHHHHHHHHHHHHHTSSS--HHHHHHHH--------HHHHHHHHHHHHHH-BTTTTBPPPPHHHHHHHHHHTT--HHHHHHHHHHHHHHHHHHHHHHHT-

Radius of gyration: 26.64 Å; chains: 1; bounding box: 51×63×63 Å

pLDDT: mean 86.75, std 10.57, range [49.16, 97.75]